Protein 8AVH (pdb70)

InterPro domains:
  IPR007138 Antibiotic biosynthesis monooxygenase domain [PF03992] (1-76)
  IPR007138 Antibiotic biosynthesis monooxygenase domain [PS51725] (2-94)
  IPR011008 Dimeric alpha-beta barrel [SSF54909] (1-97)
  IPR023953 Heme oxygenase IsdG [MF_01272] (1-102)
  IPR050404 Heme-degrading monooxygenase [PTHR34474] (1-96)

Sequence (212 aa):
MIIVTTNTAKITKGNGHKLIERFNKVGKVETMPGFLGLEVLLTQNTVDYDEVTISTRWNNAKEDFQGWTKSAAFKDAHSHQGGMPEYILDNKIAYYDVKVVRMPMAAAMIIVTTNTAKITKGNGHKLIERFNKVGKVETMPGFLGLEVLLTQNTVDYDEVTISSTRWNNAKEDFQGWTKSAAFKDAHSHQGGMPEYILDNKIAYYDVKVVRMPMAAA

Foldseek 3Di:
DKKKKKKFKFQPPCPVVVVVLVPDDACLCVFPFWDDWDWDWDPDDDGTTMIMIMTGGPDVVSVVCCCPDPRVCVSPDPPVPDDPGTPDIDMDMGDDDDDDDDPVVD/DKKKKKKWWFAAPCQVVVVVVVPDDACLVVFPQWDDWDWDWDPPDDGTIMIMIMTDGNDPVSVVCVCPDPRVCVVPVDPPDDDPGGDDMDMDMGDDDDDDDDDDPD

Solvent-accessible surface area: 12261 Å² total; per-residue (Å²): 97,9,12,9,15,49,30,0,87,0,58,108,48,30,2,91,85,13,22,109,87,54,98,125,104,21,124,8,4,27,40,108,20,9,54,12,8,25,0,12,47,16,40,126,16,131,109,56,17,38,0,10,14,9,9,51,0,82,41,68,132,34,21,86,36,31,38,162,22,80,15,41,108,96,53,110,62,180,66,76,55,133,29,179,27,31,102,81,67,134,94,12,54,38,41,24,100,10,77,23,114,14,120,103,89,121,96,8,11,6,10,47,13,5,70,0,57,103,49,41,0,108,92,18,20,123,143,61,97,122,129,18,117,9,10,41,27,111,27,6,52,11,7,23,0,13,41,15,34,124,19,128,123,67,18,27,0,10,19,12,10,51,0,88,36,61,120,38,24,73,32,39,48,163,25,80,18,47,145,106,72,91,77,120,178,81,53,133,40,172,32,32,110,84,78,104,94,13,54,31,44,25,106,12,79,28,115,65,86,80,86,136

Radius of gyration: 18.21 Å; Cα contacts (8 Å, |Δi|>4): 439; chains: 2; bounding box: 43×51×36 Å

Nearest PDB structures (foldseek):
  8avi-assembly1_B  TM=9.487E-01  e=5.640E-20  Bacillus cereus ATCC 14579
  1xbw-assembly2_D  TM=9.202E-01  e=5.003E-11  Staphylococcus aureus subsp. aureus MW2
  2zdo-assembly2_C  TM=8.691E-01  e=4.376E-11  Staphylococcus aureus
  4fni-assembly1_B  TM=8.871E-01  e=9.135E-11  Staphylococcus aureus subsp. aureus N315
  1tz0-assembly1_A  TM=8.800E-01  e=7.064E-09  Bacillus cereus ATCC 14579

Secondary structure (DSSP, 8-state):
-EEEEEEEEEETT-HHHHHHHHSS--SGGGSTTEEEEEEEEES--SSEEEEEEEEEESSHHHHHHHHTSHHHHHHTSSS-SS-TTEEEEEEEEEEEEEEE--TTT-/-EEEEEEEEEETT-HHHHHHHHSS--SGGGSTTEEEEEEEEESS-SSEEEEEEEEEESSHHHHHHHHHSHHHHHTT---S---TTEEEEEEEEEEEEEEE------

B-factor: mean 46.47, std 18.54, range [21.56, 127.8]

Organism: Bacillus cereus (strain ATCC 14579 / DSM 31 / CCUG 7414 / JCM 2152 / NBRC 15305 / NCIMB 9373 / NCTC 2599 / NRRL B-3711) (NCBI:txid226900)

Structure (mmCIF, N/CA/C/O backbone):
data_8AVH
#
_entry.id   8AVH
#
_cell.length_a   46.407
_cell.length_b   48.859
_cell.length_c   101.704
_cell.angle_alpha   90.000
_cell.angle_beta   90.000
_cell.angle_gamma   90.000
#
_symmetry.space_group_name_H-M   'P 21 21 21'
#
loop_
_entity.id
_entity.type
_entity.pdbx_description
1 polymer 'Heme-degrading monooxygenase'
2 non-polymer 1,3-PROPANDIOL
3 water water
#
loop_
_atom_site.group_PDB
_atom_site.id
_atom_site.type_symbol
_atom_site.label_atom_id
_atom_site.label_alt_id
_atom_site.label_comp_id
_atom_site.label_asym_id
_atom_site.label_entity_id
_atom_site.label_seq_id
_atom_site.pdbx_PDB_ins_code
_atom_site.Cartn_x
_atom_site.Cartn_y
_atom_site.Cartn_z
_atom_site.occupancy
_atom_site.B_iso_or_equiv
_atom_site.auth_seq_id
_atom_site.auth_comp_id
_atom_site.auth_asym_id
_atom_site.auth_atom_id
_atom_site.pdbx_PDB_model_num
ATOM 1 N N . MET A 1 1 ? 22.92231 -6.57877 -3.18925 1.000 31.76448 1 MET A N 1
ATOM 2 C CA . MET A 1 1 ? 22.75765 -5.61016 -4.25345 1.000 32.30064 1 MET A CA 1
ATOM 3 C C . MET A 1 1 ? 21.32607 -5.06027 -4.23700 1.000 30.43183 1 MET A C 1
ATOM 4 O O . MET A 1 1 ? 20.38102 -5.83123 -4.08644 1.000 30.86155 1 MET A O 1
ATOM 9 N N . ILE A 1 2 ? 21.15899 -3.74228 -4.39163 1.000 27.23100 2 ILE A N 1
ATOM 10 C CA . ILE A 1 2 ? 19.83194 -3.13915 -4.39759 1.000 29.66955 2 ILE A CA 1
ATOM 11 C C . ILE A 1 2 ? 19.68899 -2.20492 -5.59658 1.000 30.85323 2 ILE A C 1
ATOM 12 O O . ILE A 1 2 ? 20.66827 -1.74334 -6.18355 1.000 31.45549 2 ILE A O 1
ATOM 17 N N . ILE A 1 3 ? 18.43975 -1.95307 -5.96435 1.000 26.45589 3 ILE A N 1
ATOM 18 C CA . ILE A 1 3 ? 18.08830 -0.94899 -6.95521 1.000 25.07579 3 ILE A CA 1
ATOM 19 C C . ILE A 1 3 ? 17.14151 0.04022 -6.30500 1.000 29.71071 3 ILE A C 1
ATOM 20 O O . ILE A 1 3 ? 16.20449 -0.35374 -5.60495 1.000 30.07324 3 ILE A O 1
ATOM 25 N N . VAL A 1 4 ? 17.37461 1.32157 -6.53902 1.000 26.65793 4 VAL A N 1
ATOM 26 C CA . VAL A 1 4 ? 16.47180 2.36861 -6.08770 1.000 26.91330 4 VAL A CA 1
ATOM 27 C C . VAL A 1 4 ? 15.90566 3.02944 -7.32496 1.000 31.14814 4 VAL A C 1
ATOM 28 O O . VAL A 1 4 ? 16.66574 3.42979 -8.20824 1.000 29.76612 4 VAL A O 1
ATOM 32 N N . THR A 1 5 ? 14.58337 3.13573 -7.40197 1.000 27.45209 5 THR A N 1
ATOM 33 C CA A THR A 1 5 ? 13.92294 3.70597 -8.56095 0.296 30.85674 5 THR A CA 1
ATOM 34 C CA B THR A 1 5 ? 13.93145 3.72013 -8.56588 0.704 30.70493 5 THR A CA 1
ATOM 35 C C . THR A 1 5 ? 13.12003 4.93900 -8.15697 1.000 31.38613 5 THR A C 1
ATOM 36 O O . THR A 1 5 ? 12.49006 4.95891 -7.09341 1.000 39.21285 5 THR A O 1
ATOM 43 N N . ASN A 1 6 ? 13.14850 5.94942 -9.01250 1.000 28.99889 6 ASN A N 1
ATOM 44 C CA . ASN A 1 6 ? 12.32820 7.14810 -8.90895 1.000 30.56189 6 ASN A CA 1
ATOM 45 C C . ASN A 1 6 ? 11.52149 7.20128 -10.19699 1.000 35.97807 6 ASN A C 1
ATOM 46 O O . ASN A 1 6 ? 12.09397 7.37400 -11.27972 1.000 36.09259 6 ASN A O 1
ATOM 51 N N . THR A 1 7 ? 10.21148 6.99961 -10.09105 1.000 31.63035 7 THR A N 1
ATOM 52 C CA . THR A 1 7 ? 9.32918 6.88808 -11.24754 1.000 33.11983 7 THR A CA 1
ATOM 53 C C . THR A 1 7 ? 8.40160 8.09473 -11.28356 1.000 42.68057 7 THR A C 1
ATOM 54 O O . THR A 1 7 ? 7.62379 8.31166 -10.34790 1.000 38.80399 7 THR A O 1
ATOM 58 N N . ALA A 1 8 ? 8.48640 8.86607 -12.36284 1.000 38.99956 8 ALA A N 1
ATOM 59 C CA . ALA A 1 8 ? 7.77987 10.13017 -12.50286 1.000 43.97416 8 ALA A CA 1
ATOM 60 C C . ALA A 1 8 ? 6.72937 9.99664 -13.59443 1.000 39.34922 8 ALA A C 1
ATOM 61 O O . ALA A 1 8 ? 7.05937 9.67298 -14.74256 1.000 40.27760 8 ALA A O 1
ATOM 63 N N . LYS A 1 9 ? 5.47208 10.22031 -13.22150 1.000 36.32642 9 LYS A N 1
ATOM 64 C CA . LYS A 1 9 ? 4.38691 10.38765 -14.17706 1.000 36.61140 9 LYS A CA 1
ATOM 65 C C . LYS A 1 9 ? 4.36961 11.83863 -14.63808 1.000 41.10017 9 LYS A C 1
ATOM 66 O O . LYS A 1 9 ? 4.34186 12.75429 -13.81157 1.000 45.41736 9 LYS A O 1
ATOM 72 N N . ILE A 1 10 ? 4.39573 12.05332 -15.94972 1.000 38.95248 10 ILE A N 1
ATOM 73 C CA . ILE A 1 10 ? 4.69361 13.35834 -16.52066 1.000 43.35734 10 ILE A CA 1
ATOM 74 C C . ILE A 1 10 ? 3.63431 13.70307 -17.55626 1.000 48.52078 10 ILE A C 1
ATOM 75 O O . ILE A 1 10 ? 3.17192 12.83563 -18.30493 1.000 41.96689 10 ILE A O 1
ATOM 80 N N . THR A 1 11 ? 3.23769 14.97101 -17.57988 1.000 51.03334 11 THR A N 1
ATOM 81 C CA . THR A 1 11 ? 2.36261 15.48820 -18.61928 1.000 51.23239 11 THR A CA 1
ATOM 82 C C . THR A 1 11 ? 2.82301 15.02973 -19.99762 1.000 38.45192 11 THR A C 1
ATOM 83 O O . THR A 1 11 ? 3.99207 15.18491 -20.35564 1.000 49.38289 11 THR A O 1
ATOM 87 N N . LYS A 1 12 ? 1.88525 14.46603 -20.76597 1.000 43.00255 12 LYS A N 1
ATOM 88 C CA . LYS A 1 12 ? 2.19528 13.83985 -22.04619 1.000 44.45933 12 LYS A CA 1
ATOM 89 C C . LYS A 1 12 ? 3.01915 14.76424 -22.93055 1.000 49.16597 12 LYS A C 1
ATOM 90 O O . LYS A 1 12 ? 2.72012 15.95374 -23.06380 1.000 54.03368 12 LYS A O 1
ATOM 96 N N . GLY A 1 13 ? 4.07264 14.20636 -23.52770 1.000 53.52719 13 GLY A N 1
ATOM 97 C CA . GLY A 1 13 ? 4.98031 14.96393 -24.36581 1.000 52.49443 13 GLY A CA 1
ATOM 98 C C . GLY A 1 13 ? 6.09142 15.70336 -23.64584 1.000 56.75370 13 GLY A C 1
ATOM 99 O O . GLY A 1 13 ? 6.95344 16.28743 -24.31729 1.000 53.42968 13 GLY A O 1
ATOM 100 N N . ASN A 1 14 ? 6.11328 15.70309 -22.31219 1.000 50.66643 14 ASN A N 1
ATOM 101 C CA . ASN A 1 14 ? 7.15282 16.40540 -21.56584 1.000 51.57854 14 ASN A CA 1
ATOM 102 C C . ASN A 1 14 ? 8.22704 15.48777 -20.98379 1.000 47.24460 14 ASN A C 1
ATOM 103 O O . ASN A 1 14 ? 9.12436 15.97969 -20.29752 1.000 44.88390 14 ASN A O 1
ATOM 108 N N . GLY A 1 15 ? 8.16374 14.17934 -21.23362 1.000 42.87197 15 GLY A N 1
ATOM 109 C CA . GLY A 1 15 ? 9.14501 13.28273 -20.63854 1.000 44.35801 15 GLY A CA 1
ATOM 110 C C . GLY A 1 15 ? 10.56891 13.65633 -20.99705 1.000 41.65015 15 GLY A C 1
ATOM 111 O O . GLY A 1 15 ? 11.47227 13.57307 -20.16067 1.000 44.37304 15 GLY A O 1
ATOM 112 N N . HIS A 1 16 ? 10.77682 14.11908 -22.23325 1.000 38.85894 16 HIS A N 1
ATOM 113 C CA . HIS A 1 16 ? 12.11215 14.47536 -22.70403 1.000 39.96904 16 HIS A CA 1
ATOM 114 C C . HIS A 1 16 ? 12.76903 15.51451 -21.81014 1.000 37.04246 16 HIS A C 1
ATOM 115 O O . HIS A 1 16 ? 13.99901 15.56132 -21.71216 1.000 43.01041 16 HIS A O 1
ATOM 122 N N . LYS A 1 17 ? 11.96823 16.36556 -21.16785 1.000 41.41204 17 LYS A N 1
ATOM 123 C CA . LYS A 1 17 ? 12.51511 17.39682 -20.29780 1.000 44.46929 17 LYS A CA 1
ATOM 124 C C . LYS A 1 17 ? 13.23781 16.78601 -19.10882 1.000 47.19078 17 LYS A C 1
ATOM 125 O O . LYS A 1 17 ? 14.31998 17.24444 -18.72248 1.000 41.98721 17 LYS A O 1
ATOM 131 N N . LEU A 1 18 ? 12.64185 15.76925 -18.48975 1.000 38.77222 18 LEU A N 1
ATOM 132 C CA . LEU A 1 18 ? 13.30674 15.17180 -17.34062 1.000 41.52170 18 LEU A CA 1
ATOM 133 C C . LEU A 1 18 ? 14.50151 14.33591 -17.78323 1.000 37.88759 18 LEU A C 1
ATOM 134 O O . LEU A 1 18 ? 15.54756 14.34662 -17.12414 1.000 35.80132 18 LEU A O 1
ATOM 139 N N . ILE A 1 19 ? 14.38945 13.65572 -18.92644 1.000 36.51257 19 ILE A N 1
ATOM 140 C CA . ILE A 1 19 ? 15.52031 12.88370 -19.44154 1.000 36.34368 19 ILE A CA 1
ATOM 141 C C . ILE A 1 19 ? 16.73099 13.78434 -19.66911 1.000 39.97348 19 ILE A C 1
ATOM 142 O O . ILE A 1 19 ? 17.86262 13.43869 -19.29889 1.000 37.38458 19 ILE A O 1
ATOM 147 N N . GLU A 1 20 ? 16.50962 14.96846 -20.24985 1.000 37.80436 20 GLU A N 1
ATOM 148 C CA . GLU A 1 20 ? 17.60513 15.89943 -20.51505 1.000 37.72064 20 GLU A CA 1
ATOM 149 C C . GLU A 1 20 ? 18.39037 16.23550 -19.25442 1.000 33.95974 20 GLU A C 1
ATOM 150 O O . GLU A 1 20 ? 19.61568 16.37949 -19.30280 1.000 37.49417 20 GLU A O 1
ATOM 156 N N . ARG A 1 21 ? 17.70354 16.39142 -18.12136 1.000 34.23189 21 ARG A N 1
ATOM 157 C CA . ARG A 1 21 ? 18.38240 16.79034 -16.89116 1.000 37.46789 21 ARG A CA 1
ATOM 158 C C . ARG A 1 21 ? 19.31183 15.71065 -16.35222 1.000 40.45756 21 ARG A C 1
ATOM 159 O O . ARG A 1 21 ? 20.25416 16.02389 -15.61761 1.000 36.66673 21 ARG A O 1
ATOM 167 N N . PHE A 1 22 ? 19.07954 14.44857 -16.70365 1.000 35.45098 22 PHE A N 1
ATOM 168 C CA . PHE A 1 22 ? 19.95810 13.37308 -16.27253 1.000 37.65095 22 PHE A CA 1
ATOM 169 C C . PHE A 1 22 ? 20.96720 12.95358 -17.33017 1.000 34.10779 22 PHE A C 1
ATOM 170 O O . PHE A 1 22 ? 21.84248 12.13820 -17.03567 1.000 29.87636 22 PHE A O 1
ATOM 178 N N . ASN A 1 23 ? 20.89589 13.52442 -18.53069 1.000 33.41157 23 ASN A N 1
ATOM 179 C CA . ASN A 1 23 ? 21.73092 13.10623 -19.65658 1.000 33.40784 23 ASN A CA 1
ATOM 180 C C 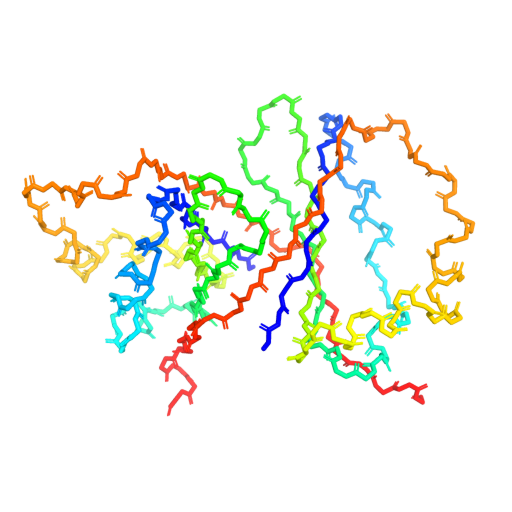. ASN A 1 23 ? 23.03660 13.90624 -19.65503 1.000 36.04353 23 ASN A C 1
ATOM 181 O O . ASN A 1 23 ? 23.34510 14.69460 -20.55511 1.000 35.82431 23 ASN A O 1
ATOM 186 N N . LYS A 1 24 ? 23.81953 13.67814 -18.60531 1.000 29.28320 24 LYS A N 1
ATOM 187 C CA . LYS A 1 24 ? 25.11776 14.31294 -18.44130 1.000 33.31538 24 LYS A CA 1
ATOM 188 C C . LYS A 1 24 ? 25.86849 13.53605 -17.37679 1.000 36.47063 24 LYS A C 1
ATOM 189 O O . LYS A 1 24 ? 25.27087 12.78123 -16.60724 1.000 34.44467 24 LYS A O 1
ATOM 195 N N . VAL A 1 25 ? 27.17788 13.71513 -17.34779 1.000 33.73530 25 VAL A N 1
ATOM 196 C CA . VAL A 1 25 ? 27.99758 13.08844 -16.31410 1.000 36.06721 25 VAL A CA 1
ATOM 197 C C . VAL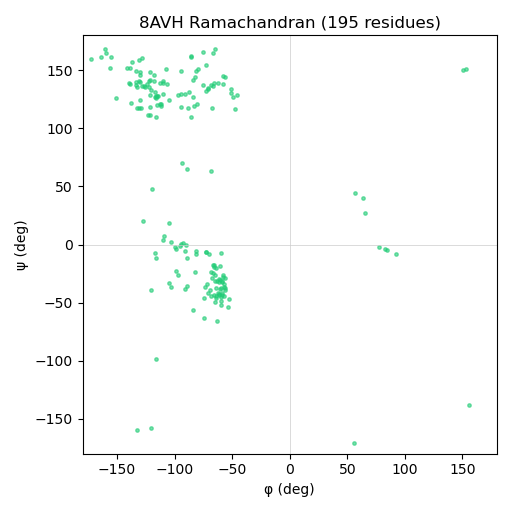 A 1 25 ? 27.80649 13.85635 -15.01219 1.000 39.08834 25 VAL A C 1
ATOM 198 O O . VAL A 1 25 ? 27.76605 15.08492 -15.01165 1.000 36.03555 25 VAL A O 1
ATOM 202 N N . GLY A 1 26 ? 27.66423 13.13581 -13.89595 1.000 36.07034 26 GLY A N 1
ATOM 203 C CA . GLY A 1 26 ? 27.39765 13.78451 -12.62896 1.000 33.74853 26 GLY A CA 1
ATOM 204 C C . GLY A 1 26 ? 28.28946 13.27998 -11.51496 1.000 30.78122 26 GLY A C 1
ATOM 205 O O . GLY A 1 26 ? 29.35512 12.70936 -11.75993 1.000 41.04150 26 GLY A O 1
ATOM 206 N N . LYS A 1 27 ? 27.85804 13.47911 -10.28001 1.000 30.30847 27 LYS A N 1
ATOM 207 C CA . LYS A 1 27 ? 28.65706 13.08184 -9.13124 1.000 37.27259 27 LYS A CA 1
ATOM 208 C C . LYS A 1 27 ? 28.26637 11.72944 -8.54978 1.000 37.38441 27 LYS A C 1
ATOM 209 O O . LYS A 1 27 ? 29.11428 11.07383 -7.93033 1.000 34.88160 27 LYS A O 1
ATOM 215 N N . VAL A 1 28 ? 27.01481 11.29711 -8.72957 1.000 33.13771 28 VAL A N 1
ATOM 216 C CA . VAL A 1 28 ? 26.57201 10.06930 -8.07932 1.000 30.51018 28 VAL A CA 1
ATOM 217 C C . VAL A 1 28 ? 27.40176 8.88666 -8.56019 1.000 35.21777 28 VAL A C 1
ATOM 218 O O . VAL A 1 28 ? 27.65395 7.95162 -7.79240 1.000 35.15727 28 VAL A O 1
ATOM 222 N N . GLU A 1 29 ? 27.89808 8.93162 -9.80627 1.000 30.56964 29 GLU A N 1
ATOM 223 C CA . GLU A 1 29 ? 28.68773 7.81962 -10.31175 1.000 30.09696 29 GLU A CA 1
ATOM 224 C C . GLU A 1 29 ? 30.08554 7.74464 -9.70069 1.000 31.95898 29 GLU A C 1
ATOM 225 O O . GLU A 1 29 ? 30.79310 6.76272 -9.95950 1.000 32.07909 29 GLU A O 1
ATOM 231 N N . THR A 1 30 ? 30.49824 8.73221 -8.90212 1.000 35.08741 30 THR A N 1
ATOM 232 C CA . THR A 1 30 ? 31.76064 8.66544 -8.17048 1.000 41.36083 30 THR A CA 1
ATOM 233 C C . THR A 1 30 ? 31.60359 8.09580 -6.76028 1.000 38.73183 30 THR A C 1
ATOM 234 O O . THR A 1 30 ? 32.59075 8.03539 -6.02264 1.000 39.28470 30 THR A O 1
ATOM 238 N N . MET A 1 31 ? 30.39995 7.70068 -6.36072 1.000 41.02281 31 MET A N 1
ATOM 239 C CA . MET A 1 31 ? 30.15332 7.30159 -4.98258 1.000 37.94715 31 MET A CA 1
ATOM 240 C C . MET A 1 31 ? 30.56771 5.85032 -4.73993 1.000 37.45863 31 MET A C 1
ATOM 241 O O . MET A 1 31 ? 30.42941 5.00015 -5.61919 1.000 34.90770 31 MET A O 1
ATOM 246 N N . PRO A 1 32 ? 31.08554 5.54945 -3.55227 1.000 33.53089 32 PRO A N 1
ATOM 247 C CA . PRO A 1 32 ? 31.41314 4.15404 -3.21328 1.000 40.35112 32 PRO A CA 1
ATOM 248 C C . PRO A 1 32 ? 30.18848 3.25692 -3.30902 1.000 32.97545 32 PRO A C 1
ATOM 249 O O . PRO A 1 32 ? 29.09714 3.62437 -2.87521 1.000 41.20027 32 PRO A O 1
ATOM 253 N N . GLY A 1 33 ? 30.38057 2.06532 -3.87748 1.000 31.38039 33 GLY A N 1
ATOM 254 C CA . GLY A 1 33 ? 29.29304 1.10384 -4.00265 1.000 32.21937 33 GLY A CA 1
ATOM 255 C C . GLY A 1 33 ? 28.30040 1.38506 -5.11659 1.000 36.56077 33 GLY A C 1
ATOM 256 O O . GLY A 1 33 ? 27.37645 0.58686 -5.31608 1.000 32.17736 33 GLY A O 1
ATOM 257 N N . PHE A 1 34 ? 28.46275 2.48172 -5.85603 1.000 29.15317 34 PHE A N 1
ATOM 258 C CA . PHE A 1 34 ? 27.59446 2.75559 -7.00057 1.000 26.56689 34 PHE A CA 1
ATOM 259 C C . PHE A 1 34 ? 27.89868 1.78675 -8.12455 1.000 27.69861 34 PHE A C 1
ATOM 260 O O . PHE A 1 34 ? 29.06369 1.53736 -8.45396 1.000 30.01848 34 PHE A O 1
ATOM 268 N N . LEU A 1 35 ? 26.85109 1.23116 -8.72663 1.000 25.90715 35 LEU A N 1
ATOM 269 C CA . LEU A 1 35 ? 27.02631 0.27658 -9.80359 1.000 25.90563 35 LEU A CA 1
ATOM 270 C C . LEU A 1 35 ? 26.46212 0.74381 -11.14944 1.000 25.97970 35 LEU A C 1
ATOM 271 O O . LEU A 1 35 ? 26.76785 0.12538 -12.17473 1.000 34.86851 35 LEU A O 1
ATOM 276 N N . GLY A 1 36 ? 25.68857 1.80614 -11.18723 1.000 29.40536 36 GLY A N 1
ATOM 277 C CA . GLY A 1 36 ? 25.13952 2.27377 -12.44897 1.000 29.80872 36 GLY A CA 1
ATOM 278 C C . GLY A 1 36 ? 23.83374 3.02116 -12.25897 1.000 29.49337 36 GLY A C 1
ATOM 279 O O . GLY A 1 36 ? 23.05908 2.78677 -11.33662 1.000 24.86749 36 GLY A O 1
ATOM 280 N N . LEU A 1 37 ? 23.58006 3.96007 -13.16926 1.000 24.57179 37 LEU A N 1
ATOM 281 C CA . LEU A 1 37 ? 22.33034 4.69530 -13.21819 1.000 25.09338 37 LEU A CA 1
ATOM 282 C C . LEU A 1 37 ? 21.77449 4.57241 -14.63057 1.000 29.39525 37 LEU A C 1
ATOM 283 O O . LEU A 1 37 ? 22.53745 4.66141 -15.59816 1.000 25.80937 37 LEU A O 1
ATOM 288 N N . GLU A 1 38 ? 20.46354 4.33299 -14.75521 1.000 27.76092 38 GLU A N 1
ATOM 289 C CA . GLU A 1 38 ? 19.82379 4.35753 -16.06775 1.000 25.74491 38 GLU A CA 1
ATOM 290 C C . GLU A 1 38 ? 18.52616 5.16144 -16.00557 1.000 31.34820 38 GLU A C 1
ATOM 291 O O . GLU A 1 38 ? 17.84991 5.23048 -14.97510 1.000 28.77590 38 GLU A O 1
ATOM 297 N N . VAL A 1 39 ? 18.19279 5.78166 -17.13244 1.000 25.06956 39 VAL A N 1
ATOM 298 C CA . VAL A 1 39 ? 16.93809 6.49813 -17.30191 1.000 25.30978 39 VAL A CA 1
ATOM 299 C C . VAL A 1 39 ? 16.11729 5.75959 -18.35644 1.000 28.54119 39 VAL A C 1
ATOM 300 O O . VAL A 1 39 ? 16.60894 5.49236 -19.46438 1.000 30.06731 39 VAL A O 1
ATOM 304 N N . LEU A 1 40 ? 14.87733 5.43943 -18.01426 1.000 25.30517 40 LEU A N 1
ATOM 305 C CA . LEU A 1 40 ? 13.98553 4.66915 -18.86540 1.000 28.25391 40 LEU A CA 1
ATOM 306 C C . LEU A 1 40 ? 12.76525 5.50117 -19.22755 1.000 30.69867 40 LEU A C 1
ATOM 307 O O . LEU A 1 40 ? 12.25143 6.26275 -18.40618 1.000 29.64338 40 LEU A O 1
ATOM 312 N N . LEU A 1 41 ? 12.26765 5.29842 -20.44075 1.000 31.25095 41 LEU A N 1
ATOM 313 C CA . LEU A 1 41 ? 10.99505 5.86353 -20.88278 1.000 31.20843 41 LEU A CA 1
ATOM 314 C C . LEU A 1 41 ? 10.03695 4.71055 -21.13437 1.000 27.15513 41 LEU A C 1
ATOM 315 O O . LEU A 1 41 ? 10.33302 3.83194 -21.94629 1.000 31.19618 41 LEU A O 1
ATOM 320 N N . THR A 1 42 ? 8.92410 4.68374 -20.41251 1.000 27.39604 42 THR A N 1
ATOM 321 C CA . THR A 1 42 ? 7.96627 3.59486 -20.56470 1.000 34.03609 42 THR A CA 1
ATOM 322 C C . THR A 1 42 ? 7.29051 3.64932 -21.93593 1.000 35.10189 42 THR A C 1
ATOM 323 O O . THR A 1 42 ? 6.94054 4.72642 -22.41816 1.000 37.31395 42 THR A O 1
ATOM 327 N N . GLN A 1 43 ? 7.13369 2.48711 -22.58126 1.000 32.86201 43 GLN A N 1
ATOM 328 C CA . GLN A 1 43 ? 6.41752 2.40480 -23.85839 1.000 33.93955 43 GLN A CA 1
ATOM 329 C C . GLN A 1 43 ? 4.90995 2.35345 -23.64006 1.000 37.64233 43 GLN A C 1
ATOM 330 O O . GLN A 1 43 ? 4.42846 1.82817 -22.63701 1.000 36.21725 43 GLN A O 1
ATOM 336 N N . ASN A 1 44 ? 4.16503 2.90576 -24.61078 1.000 49.63787 44 ASN A N 1
ATOM 337 C CA . ASN A 1 44 ? 2.70158 2.75028 -24.71506 1.000 53.06866 44 ASN A CA 1
ATOM 338 C C . ASN A 1 44 ? 1.94981 3.35223 -23.53576 1.000 43.94303 44 ASN A C 1
ATOM 339 O O . ASN A 1 44 ? 0.98667 2.77137 -23.03981 1.000 49.92090 44 ASN A O 1
ATOM 344 N N . THR A 1 45 ? 2.38413 4.50947 -23.07217 1.000 42.90462 45 THR A N 1
ATOM 345 C CA . THR A 1 45 ? 1.62377 5.24140 -22.07327 1.000 44.92320 45 THR A CA 1
ATOM 346 C C . THR A 1 45 ? 0.74552 6.23120 -22.82538 1.000 50.91235 45 THR A C 1
ATOM 347 O O . THR A 1 45 ? 1.25528 7.10192 -23.53717 1.000 49.09410 45 THR A O 1
ATOM 351 N N . VAL A 1 46 ? -0.56897 6.08738 -22.67897 1.000 55.58716 46 VAL A N 1
ATOM 352 C CA . VAL A 1 46 ? -1.49013 6.73946 -23.60637 1.000 61.69858 46 VAL A CA 1
ATOM 353 C C . VAL A 1 46 ? -1.57036 8.23482 -23.32980 1.000 44.69967 46 VAL A C 1
ATOM 354 O O . VAL A 1 46 ? -1.19750 9.05971 -24.17072 1.000 57.77620 46 VAL A O 1
ATOM 358 N N . ASP A 1 47 ? -2.04325 8.60897 -22.14689 1.000 50.25790 47 ASP A N 1
ATOM 359 C CA . ASP A 1 47 ? -2.32369 10.00477 -21.84413 1.000 50.30448 47 ASP A CA 1
ATOM 360 C C . ASP A 1 47 ? -1.27606 10.64610 -20.93944 1.000 56.34454 47 ASP A C 1
ATOM 361 O O . ASP A 1 47 ? -1.54766 11.68931 -20.34225 1.000 57.41588 47 ASP A O 1
ATOM 366 N N . TYR A 1 48 ? -0.08806 10.05933 -20.83284 1.000 52.55659 48 TYR A N 1
ATOM 367 C CA . TYR A 1 48 ? 0.96370 10.61332 -19.98835 1.000 44.53497 48 TYR A CA 1
ATOM 368 C C . TYR A 1 48 ? 2.29362 10.02945 -20.44286 1.000 47.28405 48 TYR A C 1
ATOM 369 O O . TYR A 1 48 ? 2.33848 9.08994 -21.23673 1.000 46.23682 48 TYR A O 1
ATOM 378 N N . ASP A 1 49 ? 3.37905 10.61135 -19.94028 1.000 42.85639 49 ASP A N 1
ATOM 379 C CA . ASP A 1 49 ? 4.71913 10.06892 -20.10168 1.000 40.86113 49 ASP A CA 1
ATOM 380 C C . ASP A 1 49 ? 5.19382 9.49893 -18.77179 1.000 41.51651 49 ASP A C 1
ATOM 381 O O . ASP A 1 49 ? 4.79288 9.96793 -17.70496 1.000 40.94091 49 ASP A O 1
ATOM 386 N N . GLU A 1 50 ? 6.05516 8.48427 -18.83068 1.000 39.08003 50 GLU A N 1
ATOM 387 C CA . GLU A 1 50 ? 6.59569 7.89304 -17.61401 1.000 34.03216 50 GLU A CA 1
ATOM 388 C C . GLU A 1 50 ? 8.10315 7.74353 -17.75511 1.000 34.38765 50 GLU A C 1
ATOM 389 O O . GLU A 1 50 ? 8.57740 7.01016 -18.62680 1.000 33.38223 50 GLU A O 1
ATOM 395 N N . VAL A 1 51 ? 8.84640 8.43609 -16.89589 1.000 33.06109 51 VAL A N 1
ATOM 396 C CA . VAL A 1 51 ? 10.29748 8.37656 -16.88019 1.000 33.93958 51 VAL A CA 1
ATOM 397 C C . VAL A 1 51 ? 10.74185 7.79745 -15.54354 1.000 35.32502 51 VAL A C 1
ATOM 398 O O . VAL A 1 51 ? 10.28903 8.23633 -14.47641 1.000 34.36260 51 VAL A O 1
ATOM 402 N N . THR A 1 52 ? 11.62919 6.81672 -15.60956 1.000 29.10473 52 THR A N 1
ATOM 403 C CA . THR A 1 52 ? 12.16066 6.13723 -14.43831 1.000 29.70840 52 THR A CA 1
ATOM 404 C C . THR A 1 52 ? 13.66223 6.38370 -14.36341 1.000 28.52368 52 THR A C 1
ATOM 405 O O . THR A 1 52 ? 14.38040 6.14389 -15.33880 1.000 29.19392 52 THR A O 1
ATOM 409 N N . ILE A 1 53 ? 14.13018 6.86189 -13.21398 1.000 28.69498 53 ILE A N 1
ATOM 410 C CA . ILE A 1 53 ? 15.55216 6.94152 -12.91333 1.000 29.47702 53 ILE A CA 1
ATOM 411 C C . ILE A 1 53 ? 15.85357 5.82764 -11.92751 1.000 31.73460 53 ILE A C 1
ATOM 412 O O . ILE A 1 53 ? 15.21579 5.73212 -10.87357 1.000 30.18249 53 ILE A O 1
ATOM 417 N N . SER A 1 54 ? 16.79456 4.97291 -12.26781 1.000 27.61270 54 SER A N 1
ATOM 418 C CA . SER A 1 54 ? 17.11941 3.87343 -11.37272 1.000 30.77001 54 SER A CA 1
ATOM 419 C C . SER A 1 54 ? 18.61543 3.85031 -11.12280 1.000 35.42273 54 SER A C 1
ATOM 420 O O . SER A 1 54 ? 19.40859 4.04570 -12.05003 1.000 31.88253 54 SER A O 1
ATOM 423 N N . THR A 1 55 ? 18.99873 3.64965 -9.86179 1.000 30.22770 55 THR A N 1
ATOM 424 C CA . THR A 1 55 ? 20.39863 3.50053 -9.49827 1.000 30.74180 55 THR A CA 1
ATOM 425 C C . THR A 1 55 ? 20.59996 2.16664 -8.79243 1.000 30.87975 55 THR A C 1
ATOM 426 O O . THR A 1 55 ? 19.73854 1.72313 -8.03314 1.000 30.16819 55 THR A O 1
ATOM 430 N N . ARG A 1 56 ? 21.70964 1.51102 -9.10189 1.000 29.08496 56 ARG A N 1
ATOM 431 C CA . ARG A 1 56 ? 22.04470 0.20145 -8.57000 1.000 24.34658 56 ARG A CA 1
ATOM 432 C C . ARG A 1 56 ? 23.22762 0.35374 -7.61275 1.000 29.22683 56 ARG A C 1
ATOM 433 O O . ARG A 1 56 ? 24.16343 1.10178 -7.89427 1.000 27.04818 56 ARG A O 1
ATOM 441 N N . TRP A 1 57 ? 23.18009 -0.35441 -6.47793 1.000 27.07163 57 TRP A N 1
ATOM 442 C CA . TRP A 1 57 ? 24.15864 -0.17829 -5.41101 1.000 27.68855 57 TRP A CA 1
ATOM 443 C C . TRP A 1 57 ? 24.53621 -1.54004 -4.83843 1.000 29.30742 57 TRP A C 1
ATOM 444 O O . TRP A 1 57 ? 23.72060 -2.45952 -4.80172 1.000 27.68270 57 TRP A O 1
ATOM 455 N N A ASN A 1 58 ? 25.79386 -1.66613 -4.40546 0.467 31.25891 58 ASN A N 1
ATOM 456 N N B ASN A 1 58 ? 25.78417 -1.66794 -4.38927 0.533 31.24334 58 ASN A N 1
ATOM 457 C CA A ASN A 1 58 ? 26.20068 -2.89269 -3.72584 0.467 32.52974 58 ASN A CA 1
ATOM 458 C CA B ASN A 1 58 ? 26.16919 -2.92808 -3.76461 0.533 32.46476 58 ASN A CA 1
ATOM 459 C C A ASN A 1 58 ? 25.30907 -3.15937 -2.52209 0.467 32.33468 58 ASN A C 1
ATOM 460 C C B ASN A 1 58 ? 25.35729 -3.17389 -2.49253 0.533 32.34890 58 ASN A C 1
ATOM 461 O O A ASN A 1 58 ? 24.89940 -4.30046 -2.27853 0.467 32.98547 58 ASN A O 1
ATOM 462 O O B ASN A 1 58 ? 25.02668 -4.32587 -2.18706 0.533 33.02197 58 ASN A O 1
ATOM 471 N N . ALA A 1 59 ? 24.97974 -2.11195 -1.77077 1.000 30.57515 59 ALA A N 1
ATOM 472 C CA . ALA A 1 59 ? 24.17300 -2.26138 -0.56444 1.000 34.50031 59 ALA A CA 1
ATOM 473 C C . ALA A 1 59 ? 23.41763 -0.96893 -0.29405 1.000 31.83411 59 ALA A C 1
ATOM 474 O O . ALA A 1 59 ? 23.80054 0.10706 -0.76576 1.000 35.25170 59 ALA A O 1
ATOM 476 N N . LYS A 1 60 ? 22.34952 -1.07940 0.50150 1.000 31.38139 60 LYS A N 1
ATOM 477 C CA . LYS A 1 60 ? 21.56296 0.11003 0.79611 1.000 31.66919 60 LYS A CA 1
ATOM 478 C C . LYS A 1 60 ? 22.38098 1.17195 1.52300 1.000 37.69317 60 LYS A C 1
ATOM 479 O O . LYS A 1 60 ? 22.16498 2.36775 1.30855 1.000 41.58693 60 LYS A O 1
ATOM 485 N N . GLU A 1 61 ? 23.34239 0.77882 2.35560 1.000 34.92838 61 GLU A N 1
ATOM 486 C CA . GLU A 1 61 ? 24.08471 1.82270 3.05852 1.000 38.52202 61 GLU A CA 1
ATOM 487 C C . GLU A 1 61 ? 24.92843 2.65414 2.09725 1.000 37.90506 61 GLU A C 1
ATOM 488 O O . GLU A 1 61 ? 25.19780 3.82553 2.37983 1.000 35.41887 61 GLU A O 1
ATOM 494 N N . ASP A 1 62 ? 25.29896 2.09165 0.94512 1.000 34.76318 62 ASP A N 1
ATOM 495 C CA . ASP A 1 62 ? 25.98637 2.88060 -0.07195 1.000 35.21773 62 ASP A CA 1
ATOM 496 C C . ASP A 1 62 ? 25.07836 3.96810 -0.64595 1.000 32.26203 62 ASP A C 1
ATOM 497 O O . ASP A 1 62 ? 25.52093 5.10964 -0.84228 1.000 33.56335 62 ASP A O 1
ATOM 502 N N . PHE A 1 63 ? 23.81940 3.63079 -0.93867 1.000 32.58409 63 PHE A N 1
ATOM 503 C CA . PHE A 1 63 ? 22.86020 4.64164 -1.37167 1.000 36.52052 63 PHE A CA 1
ATOM 504 C C . PHE A 1 63 ? 22.65237 5.69135 -0.29391 1.000 37.24135 63 PHE A C 1
ATOM 505 O O . PHE A 1 63 ? 22.57367 6.89411 -0.57555 1.000 32.78797 63 PHE A O 1
ATOM 513 N N . GLN A 1 64 ? 22.54370 5.24646 0.94950 1.000 35.06640 64 GLN A N 1
ATOM 514 C CA . GLN A 1 64 ? 22.28995 6.17787 2.03755 1.000 37.31089 64 GLN A CA 1
ATOM 515 C C . GLN A 1 64 ? 23.44936 7.14304 2.19445 1.000 39.62867 64 GLN A C 1
ATOM 516 O O . GLN A 1 64 ? 23.24208 8.33116 2.45572 1.000 41.86554 64 GLN A O 1
ATOM 522 N N . GLY A 1 65 ? 24.67646 6.65429 2.00094 1.000 35.80515 65 GLY A N 1
ATOM 523 C CA . GLY A 1 65 ? 25.82290 7.54355 2.03215 1.000 38.21579 65 GLY A CA 1
ATOM 524 C C . GLY A 1 65 ? 25.71767 8.64799 0.99795 1.000 43.31772 65 GLY A C 1
ATOM 525 O O . GLY A 1 65 ? 26.03295 9.80695 1.27618 1.000 39.99917 65 GLY A O 1
ATOM 526 N N . TRP A 1 66 ? 25.26714 8.31045 -0.21030 1.000 38.87571 66 TRP A N 1
ATOM 527 C CA . TRP A 1 66 ? 25.13412 9.34797 -1.22762 1.000 35.69862 66 TRP A CA 1
ATOM 528 C C . TRP A 1 66 ? 24.08987 10.37811 -0.81922 1.000 41.85570 66 TRP A C 1
ATOM 529 O O . TRP A 1 66 ? 24.32954 11.58170 -0.93085 1.000 44.89806 66 TRP A O 1
ATOM 540 N N . THR A 1 67 ? 22.92492 9.93497 -0.33485 1.000 39.32862 67 THR A N 1
ATOM 541 C CA . THR A 1 67 ? 21.85672 10.89128 -0.04637 1.000 39.23673 67 THR A CA 1
ATOM 542 C C . THR A 1 67 ? 22.21511 11.83664 1.08829 1.000 50.73214 67 THR A C 1
ATOM 543 O O . THR A 1 67 ? 21.57663 12.88601 1.22327 1.000 47.75707 67 THR A O 1
ATOM 547 N N . LYS A 1 68 ? 23.19207 11.47160 1.91610 1.000 44.53852 68 LYS A N 1
ATOM 548 C CA . LYS A 1 68 ? 23.71722 12.35661 2.94625 1.000 51.79713 68 LYS A CA 1
ATOM 549 C C . LYS A 1 68 ? 24.90065 13.18835 2.46741 1.000 57.05016 68 LYS A C 1
ATOM 550 O O . LYS A 1 68 ? 25.37552 14.05234 3.21333 1.000 60.16508 68 LYS A O 1
ATOM 556 N N . SER A 1 69 ? 25.38273 12.95622 1.25097 1.000 45.56213 69 SER A N 1
ATOM 557 C CA . SER A 1 69 ? 26.64740 13.51693 0.80058 1.000 49.10938 69 SER A CA 1
ATOM 558 C C . SER A 1 69 ? 26.53081 15.00304 0.47063 1.000 54.81460 69 SER A C 1
ATOM 559 O O . SER A 1 69 ? 25.44215 15.55904 0.28629 1.000 51.67732 69 SER A O 1
ATOM 562 N N . ALA A 1 70 ? 27.69893 15.63330 0.35060 1.000 60.08589 70 ALA A N 1
ATOM 563 C CA . ALA A 1 70 ? 27.75604 17.01229 -0.11888 1.000 61.56748 70 ALA A CA 1
ATOM 564 C C . ALA A 1 70 ? 27.28262 17.11230 -1.56170 1.000 65.02642 70 ALA A C 1
ATOM 565 O O . ALA A 1 70 ? 26.42814 17.94395 -1.89004 1.000 65.55120 70 ALA A O 1
ATOM 567 N N . ALA A 1 71 ? 27.81927 16.25404 -2.43573 1.000 65.41114 71 ALA A N 1
ATOM 568 C CA . ALA A 1 71 ? 27.45838 16.31065 -3.84880 1.000 65.34600 71 ALA A CA 1
ATOM 569 C C . ALA A 1 71 ? 25.96177 16.12097 -4.06056 1.000 65.49710 71 ALA A C 1
ATOM 570 O O . ALA A 1 71 ? 25.39251 16.69463 -4.99614 1.000 72.02233 71 ALA A O 1
ATOM 572 N N . PHE A 1 72 ? 25.30601 15.32462 -3.20964 1.000 58.33108 72 PHE A N 1
ATOM 573 C CA . PHE A 1 72 ? 23.85693 15.18984 -3.30746 1.000 57.88667 72 PHE A CA 1
ATOM 574 C C . PHE A 1 72 ? 23.15344 16.51186 -3.03176 1.000 68.00826 72 PHE A C 1
ATOM 575 O O . PHE A 1 72 ? 22.07048 16.76335 -3.57681 1.000 64.31761 72 PHE A O 1
ATOM 583 N N . LYS A 1 73 ? 23.73841 17.35694 -2.17771 1.000 66.06227 73 LYS A N 1
ATOM 584 C CA . LYS A 1 73 ? 23.13312 18.65468 -1.89012 1.000 76.99853 73 LYS A CA 1
ATOM 585 C C . LYS A 1 73 ? 23.25652 19.60325 -3.07547 1.000 81.47146 73 LYS A C 1
ATOM 586 O O . LYS A 1 73 ? 22.35668 20.41706 -3.31391 1.000 85.97553 73 LYS A O 1
ATOM 592 N N . ASP A 1 74 ? 24.35821 19.51022 -3.82466 1.000 79.49705 74 ASP A N 1
ATOM 593 C CA . ASP A 1 74 ? 24.54186 20.35242 -5.00267 1.000 87.15887 74 ASP A CA 1
ATOM 594 C C . ASP A 1 74 ? 23.66941 19.87931 -6.16000 1.000 86.84124 74 ASP A C 1
ATOM 595 O O . ASP A 1 74 ? 23.01059 20.68754 -6.82548 1.000 91.71775 74 ASP A O 1
ATOM 600 N N . ALA A 1 75 ? 23.65633 18.56752 -6.41748 1.000 81.17563 75 ALA A N 1
ATOM 601 C CA . ALA A 1 75 ? 22.84772 18.01986 -7.50094 1.000 85.64314 75 ALA A CA 1
ATOM 602 C C . ALA A 1 75 ? 21.35220 18.18886 -7.25694 1.000 90.76578 75 ALA A C 1
ATOM 603 O O . ALA A 1 75 ? 20.56447 18.06847 -8.20220 1.000 94.00271 75 ALA A O 1
ATOM 605 N N . HIS A 1 76 ? 20.94225 18.45175 -6.01746 1.000 82.91033 76 HIS A N 1
ATOM 606 C CA . HIS A 1 76 ? 19.54351 18.72626 -5.72129 1.000 88.10008 76 HIS A CA 1
ATOM 607 C C . HIS A 1 76 ? 19.42443 20.12392 -5.13160 1.000 90.90213 76 HIS A C 1
ATOM 608 O O . HIS A 1 76 ? 18.77538 20.32572 -4.09904 1.000 93.67875 76 HIS A O 1
ATOM 615 N N . SER A 1 77 ? 20.06737 21.09359 -5.79161 1.000 85.86354 77 SER A N 1
ATOM 616 C CA . SER A 1 77 ? 20.06481 22.47427 -5.34053 1.000 93.84871 77 SER A CA 1
ATOM 617 C C . SER A 1 77 ? 19.35155 23.30283 -6.39795 1.000 89.25314 77 SER A C 1
ATOM 618 O O . SER A 1 77 ? 18.11402 23.33770 -6.42796 1.000 87.83882 77 SER A O 1
ATOM 621 N N . HIS A 1 78 ? 20.08695 23.97443 -7.28648 1.000 86.03632 78 HIS A N 1
ATOM 622 C CA . HIS A 1 78 ? 19.49599 24.83850 -8.30241 1.000 82.72306 78 HIS A CA 1
ATOM 623 C C . HIS A 1 78 ? 18.71975 24.04332 -9.34303 1.000 79.74928 78 HIS A C 1
ATOM 624 O O . HIS A 1 78 ? 19.07336 24.06405 -10.52706 1.000 73.18017 78 HIS A O 1
ATOM 631 N N . GLN A 1 79 ? 17.65246 23.36298 -8.92286 1.000 71.96496 79 GLN A N 1
ATOM 632 C CA . GLN A 1 79 ? 16.89966 22.47784 -9.80133 1.000 78.44887 79 GLN A CA 1
ATOM 633 C C . GLN A 1 79 ? 15.52643 23.02750 -10.16771 1.000 77.41082 79 GLN A C 1
ATOM 634 O O . GLN A 1 79 ? 14.73279 22.31616 -10.79626 1.000 73.93199 79 GLN A O 1
ATOM 640 N N . GLY A 1 80 ? 15.23116 24.27283 -9.80040 1.000 68.20867 80 GLY A N 1
ATOM 641 C CA . GLY A 1 80 ? 13.93905 24.85588 -10.10810 1.000 62.68699 80 GLY A CA 1
ATOM 642 C C . GLY A 1 80 ? 12.78158 24.18548 -9.41020 1.000 63.49988 80 GLY A C 1
ATOM 643 O O . GLY A 1 80 ? 11.65809 24.21318 -9.92625 1.000 61.74775 80 GLY A O 1
ATOM 644 N N . GLY A 1 81 ? 13.02601 23.57258 -8.24901 1.000 66.57636 81 GLY A N 1
ATOM 645 C CA . GLY A 1 81 ? 11.97188 22.84801 -7.56628 1.000 75.99031 81 GLY A CA 1
ATOM 646 C C . GLY A 1 81 ? 11.32923 21.76685 -8.43365 1.000 76.22590 81 GLY A C 1
ATOM 647 O O . GLY A 1 81 ? 11.78635 21.43377 -9.53079 1.000 68.38010 81 GLY A O 1
ATOM 648 N N . MET A 1 82 ? 10.23407 21.22630 -7.90210 1.000 82.61742 82 MET A N 1
ATOM 649 C CA . MET A 1 82 ? 9.45175 20.22746 -8.63011 1.000 86.39456 82 MET A CA 1
ATOM 650 C C . MET A 1 82 ? 8.79671 20.89088 -9.83467 1.000 71.76908 82 MET A C 1
ATOM 651 O O . MET A 1 82 ? 7.99110 21.81601 -9.66434 1.000 77.15445 82 MET A O 1
ATOM 656 N N . PRO A 1 83 ? 9.11617 20.47040 -11.05275 1.000 73.59545 83 PRO A N 1
ATOM 657 C CA . PRO A 1 83 ? 8.61648 21.17138 -12.23895 1.000 66.73097 83 PRO A CA 1
ATOM 658 C C . PRO A 1 83 ? 7.11111 21.03139 -12.37612 1.000 69.45739 83 PRO A C 1
ATOM 659 O O . PRO A 1 83 ? 6.46584 20.18967 -11.74692 1.000 64.39416 83 PRO A O 1
ATOM 663 N N . GLU A 1 84 ? 6.55290 21.88457 -13.23479 1.000 58.18081 84 GLU A N 1
ATOM 664 C CA . GLU A 1 84 ? 5.11209 21.87057 -13.43981 1.000 68.91413 84 GLU A CA 1
ATOM 665 C C . GLU A 1 84 ? 4.64971 20.58823 -14.11866 1.000 64.74405 84 GLU A C 1
ATOM 666 O O . GLU A 1 84 ? 3.51970 20.14414 -13.88834 1.000 59.47247 84 GLU A O 1
ATOM 672 N N . TYR A 1 85 ? 5.50140 19.97208 -14.93774 1.000 53.70022 85 TYR A N 1
ATOM 673 C CA . TYR A 1 85 ? 5.07028 18.84591 -15.75774 1.000 53.28156 85 TYR A CA 1
ATOM 674 C C . TYR A 1 85 ? 5.04155 17.51034 -15.01679 1.000 53.36205 85 TYR A C 1
ATOM 675 O O . TYR A 1 85 ? 4.58828 16.52189 -15.60359 1.000 51.34617 85 TYR A O 1
ATOM 684 N N . ILE A 1 86 ? 5.49542 17.44654 -13.76555 1.000 51.42666 86 ILE A N 1
ATOM 685 C CA . ILE A 1 86 ? 5.47282 16.20460 -12.99498 1.000 51.78687 86 ILE A CA 1
ATOM 686 C C . ILE A 1 86 ? 4.13815 16.08769 -12.26652 1.000 51.01131 86 ILE A C 1
ATOM 687 O O . ILE A 1 86 ? 3.82179 16.90337 -11.39505 1.000 51.13322 86 ILE A O 1
ATOM 692 N N . LEU A 1 87 ? 3.36729 15.05427 -12.60702 1.000 51.39781 87 LEU A N 1
ATOM 693 C CA . LEU A 1 87 ? 2.07105 14.78969 -11.99113 1.000 51.20214 87 LEU A CA 1
ATOM 694 C C . LEU A 1 87 ? 2.16879 13.91630 -10.75165 1.000 52.96951 87 LEU A C 1
ATOM 695 O O . LEU A 1 87 ? 1.38072 14.08920 -9.81674 1.000 60.90694 87 LEU A O 1
ATOM 700 N N . ASP A 1 88 ? 3.09491 12.95639 -10.73815 1.000 53.45351 88 ASP A N 1
ATOM 701 C CA . ASP A 1 88 ? 3.31151 12.10894 -9.57309 1.000 54.76117 88 ASP A CA 1
ATOM 702 C C . ASP A 1 88 ? 4.72985 11.55700 -9.60532 1.000 50.60536 88 ASP A C 1
ATOM 703 O O . ASP A 1 88 ? 5.32062 11.38664 -10.67396 1.000 47.94624 88 ASP A O 1
ATOM 708 N N . ASN A 1 89 ? 5.26924 11.28702 -8.41934 1.000 46.78109 89 ASN A N 1
ATOM 709 C CA . ASN A 1 89 ? 6.62622 10.77910 -8.26861 1.000 47.11797 89 ASN A CA 1
ATOM 710 C C . ASN A 1 89 ? 6.60952 9.68987 -7.20987 1.000 56.07624 89 ASN A C 1
ATOM 711 O O . ASN A 1 89 ? 6.21475 9.94391 -6.06858 1.000 53.85362 89 ASN A O 1
ATOM 716 N N . LYS A 1 90 ? 7.03728 8.48540 -7.58753 1.000 45.42288 90 LYS A N 1
ATOM 717 C CA . LYS A 1 90 ? 7.06789 7.33305 -6.69898 1.000 44.27348 90 LYS A CA 1
ATOM 718 C C . LYS A 1 90 ? 8.50011 6.82172 -6.58036 1.000 43.12865 90 LYS A C 1
ATOM 719 O O . LYS A 1 90 ? 9.18753 6.65526 -7.58832 1.000 39.63726 90 LYS A O 1
ATOM 725 N N . ILE A 1 91 ? 8.94777 6.56599 -5.35961 1.000 37.69549 91 ILE A N 1
ATOM 726 C CA . ILE A 1 91 ? 10.24954 5.95999 -5.10987 1.000 40.57533 91 ILE A CA 1
ATOM 727 C C . ILE A 1 91 ? 10.03399 4.54289 -4.59423 1.000 40.74794 91 ILE A C 1
ATOM 728 O O . ILE A 1 91 ? 9.10040 4.28874 -3.82757 1.000 40.63948 91 ILE A O 1
ATOM 733 N N . ALA A 1 92 ? 10.88007 3.61057 -5.03936 1.000 36.75420 92 ALA A N 1
ATOM 734 C CA . ALA A 1 92 ? 10.79582 2.22973 -4.59456 1.000 32.26151 92 ALA A CA 1
ATOM 735 C C . ALA A 1 92 ? 12.19855 1.66362 -4.42081 1.000 35.33052 92 ALA A C 1
ATOM 736 O O . ALA A 1 92 ? 13.14967 2.11228 -5.06448 1.000 32.94905 92 ALA A O 1
ATOM 738 N N . TYR A 1 93 ? 12.32183 0.69097 -3.52331 1.000 28.41019 93 TYR A N 1
ATOM 739 C CA . TYR A 1 93 ? 13.57087 -0.00945 -3.26755 1.000 29.04169 93 TYR A CA 1
ATOM 740 C C . TYR A 1 93 ? 13.37870 -1.47647 -3.61145 1.000 35.46923 93 TYR A C 1
ATOM 741 O O . TYR A 1 93 ? 12.34104 -2.05594 -3.30092 1.000 32.94793 93 TYR A O 1
ATOM 750 N N . TYR A 1 94 ? 14.38991 -2.08203 -4.21830 1.000 28.21210 94 TYR A N 1
ATOM 751 C CA . TYR A 1 94 ? 14.32102 -3.46873 -4.65317 1.000 27.74571 94 TYR A CA 1
ATOM 752 C C . TYR A 1 94 ? 15.57543 -4.19259 -4.21824 1.000 31.87785 94 TYR A C 1
ATOM 753 O O . TYR A 1 94 ? 16.68588 -3.67588 -4.39249 1.000 31.27750 94 TYR A O 1
ATOM 762 N N . ASP A 1 95 ? 15.39956 -5.39813 -3.68524 1.000 32.53429 95 ASP A N 1
ATOM 763 C CA . ASP A 1 95 ? 16.49771 -6.33290 -3.48463 1.000 27.80340 95 ASP A CA 1
ATOM 764 C C . ASP A 1 95 ? 16.68620 -7.15336 -4.75417 1.000 30.00411 95 ASP A C 1
ATOM 765 O O . ASP A 1 95 ? 15.71287 -7.72121 -5.26483 1.000 32.10628 95 ASP A O 1
ATOM 770 N N . VAL A 1 96 ? 17.92971 -7.25202 -5.23162 1.000 29.36338 96 VAL A N 1
ATOM 771 C CA . VAL A 1 96 ? 18.23684 -8.11921 -6.37045 1.000 29.67310 96 VAL A CA 1
ATOM 772 C C . VAL A 1 96 ? 18.44042 -9.53414 -5.85062 1.000 31.41479 96 VAL A C 1
ATOM 773 O O . VAL A 1 96 ? 19.35331 -9.78843 -5.06392 1.000 37.05475 96 VAL A O 1
ATOM 777 N N . LYS A 1 97 ? 17.60809 -10.45851 -6.31501 1.000 27.99004 97 LYS A N 1
ATOM 778 C CA . LYS A 1 97 ? 17.58812 -11.82852 -5.83121 1.000 31.02137 97 LYS A CA 1
ATOM 779 C C . LYS A 1 97 ? 18.25733 -12.81511 -6.77240 1.000 31.62952 97 LYS A C 1
ATOM 780 O O . LYS A 1 97 ? 18.88911 -13.76365 -6.30643 1.000 34.08543 97 LYS A O 1
ATOM 786 N N . VAL A 1 98 ? 18.12716 -12.63045 -8.08561 1.000 28.63799 98 VAL A N 1
ATOM 787 C CA . VAL A 1 98 ? 18.71552 -13.52011 -9.08324 1.000 30.23499 98 VAL A CA 1
ATOM 788 C C . VAL A 1 98 ? 19.27651 -12.66343 -10.21086 1.000 35.57022 98 VAL A C 1
ATOM 789 O O . VAL A 1 98 ? 18.64303 -11.69181 -10.63031 1.000 35.73494 98 VAL A O 1
ATOM 793 N N . VAL A 1 99 ? 20.46212 -13.01588 -10.70147 1.000 30.01211 99 VAL A N 1
ATOM 794 C CA . VAL A 1 99 ? 21.02517 -12.41454 -11.90782 1.000 32.90267 99 VAL A CA 1
ATOM 795 C C . VAL A 1 99 ? 21.47623 -13.54502 -12.82002 1.000 38.44320 99 VAL A C 1
ATOM 796 O O . VAL A 1 99 ? 22.26950 -14.39652 -12.40421 1.000 37.75556 99 VAL A O 1
ATOM 800 N N . ARG A 1 100 ? 20.97433 -13.55709 -14.05899 1.000 33.67570 100 ARG A N 1
ATOM 801 C CA . ARG A 1 100 ? 21.32943 -14.57385 -15.04044 1.000 29.75246 100 ARG A CA 1
ATOM 802 C C . ARG A 1 100 ? 21.88359 -13.86169 -16.26967 1.000 34.10670 100 ARG A C 1
ATOM 803 O O . ARG A 1 100 ? 21.14812 -13.17230 -16.98190 1.000 30.81234 100 ARG A O 1
ATOM 811 N N . MET A 1 101 ? 23.17714 -14.02610 -16.50988 1.000 38.32408 101 MET A N 1
ATOM 812 C CA . MET A 1 101 ? 23.89760 -13.38588 -17.59613 1.000 39.62686 101 MET A CA 1
ATOM 813 C C . MET A 1 101 ? 23.76974 -14.20070 -18.88221 1.000 41.95194 101 MET A C 1
ATOM 814 O O . MET A 1 101 ? 23.39695 -15.37962 -18.84685 1.000 40.99329 101 MET A O 1
ATOM 819 N N . PRO A 1 102 ? 24.04002 -13.58674 -20.03747 1.000 34.68562 102 PRO A N 1
ATOM 820 C CA . PRO A 1 102 ? 23.96235 -14.31564 -21.31126 1.000 39.03074 102 PRO A CA 1
ATOM 821 C C . PRO A 1 102 ? 25.01116 -15.41606 -21.39013 1.000 51.86665 102 PRO A C 1
ATOM 822 O O . PRO A 1 102 ? 25.93866 -15.49486 -20.57998 1.000 60.36172 102 PRO A O 1
ATOM 826 N N . MET A 1 103 ? 24.84748 -16.28585 -22.39896 1.000 56.29853 103 MET A N 1
ATOM 827 C CA . MET A 1 103 ? 25.89808 -17.24536 -22.74497 1.000 59.31613 103 MET A CA 1
ATOM 828 C C . MET A 1 103 ? 26.97536 -16.62392 -23.62926 1.000 55.11446 103 MET A C 1
ATOM 829 O O . MET A 1 103 ? 28.11398 -17.10133 -23.61822 1.000 57.57850 103 MET A O 1
ATOM 834 N N . ALA A 1 104 ? 26.64944 -15.54955 -24.36295 1.000 48.14348 104 ALA A N 1
ATOM 835 C CA . ALA A 1 104 ? 27.63025 -14.82707 -25.16989 1.000 54.90530 104 ALA A CA 1
ATOM 836 C C . ALA A 1 104 ? 28.78390 -14.26744 -24.35371 1.000 61.20445 104 ALA A C 1
ATOM 837 O O . ALA A 1 104 ? 29.73388 -13.74480 -24.94420 1.000 61.83361 104 ALA A O 1
ATOM 839 N N . ALA A 1 105 ? 28.72367 -14.34221 -23.03013 1.000 70.78549 105 ALA A N 1
ATOM 840 C CA . ALA A 1 105 ? 29.84795 -13.97620 -22.17840 1.000 79.29072 105 ALA A CA 1
ATOM 841 C C . ALA A 1 105 ? 30.32208 -15.11950 -21.29469 1.000 88.00546 105 ALA A C 1
ATOM 842 O O . ALA A 1 105 ? 31.53307 -15.29419 -21.11537 1.000 96.38976 105 ALA A O 1
ATOM 844 N N . ALA A 1 106 ? 29.40120 -15.91098 -20.74815 1.000 83.48095 106 ALA A N 1
ATOM 845 C CA . ALA A 1 106 ? 29.73931 -17.00613 -19.83864 1.000 87.59452 106 ALA A CA 1
ATOM 846 C C . ALA A 1 106 ? 30.62873 -18.05568 -20.50740 1.000 92.55782 106 ALA A C 1
ATOM 847 O O . ALA A 1 106 ? 31.39884 -18.75201 -19.84032 1.000 91.79984 106 ALA A O 1
ATOM 849 N N . MET B 1 1 ? 18.67375 -0.42240 -26.78389 1.000 40.16484 1 MET B N 1
ATOM 850 C CA . MET B 1 1 ? 18.46141 -1.24301 -25.59588 1.000 34.16851 1 MET B CA 1
ATOM 851 C C . MET B 1 1 ? 17.06362 -1.06076 -25.01098 1.000 31.96239 1 MET B C 1
ATOM 852 O O . MET B 1 1 ? 16.60824 0.07261 -24.82677 1.000 30.97964 1 MET B O 1
ATOM 857 N N . ILE B 1 2 ? 16.37716 -2.17863 -24.71970 1.000 29.70383 2 ILE B N 1
ATOM 858 C CA . ILE B 1 2 ? 15.07812 -2.15334 -24.07052 1.000 26.44709 2 ILE B CA 1
ATOM 859 C C . ILE B 1 2 ? 15.10143 -3.07628 -22.86554 1.000 30.84406 2 ILE B C 1
ATOM 860 O O . ILE B 1 2 ? 15.94315 -3.96736 -22.75251 1.000 31.63528 2 ILE B O 1
ATOM 865 N N . ILE B 1 3 ? 14.15510 -2.84834 -21.96356 1.000 26.62350 3 ILE B N 1
ATOM 866 C CA . ILE B 1 3 ? 13.93395 -3.71711 -20.81594 1.000 25.54788 3 ILE B CA 1
ATOM 867 C C . ILE B 1 3 ? 12.47880 -4.13459 -20.83430 1.000 29.41751 3 ILE B C 1
ATOM 868 O O . ILE B 1 3 ? 11.58922 -3.30994 -21.07239 1.000 34.52652 3 ILE B O 1
ATOM 873 N N . VAL B 1 4 ? 12.23420 -5.41479 -20.60091 1.000 25.17482 4 VAL B N 1
ATOM 874 C CA . VAL B 1 4 ? 10.88408 -5.94805 -20.48764 1.000 25.66526 4 VAL B CA 1
ATOM 875 C C . VAL B 1 4 ? 10.73339 -6.48151 -19.07720 1.000 32.00221 4 VAL B C 1
ATOM 876 O O . VAL B 1 4 ? 11.56718 -7.26427 -18.62059 1.000 29.11829 4 VAL B O 1
ATOM 880 N N A THR B 1 5 ? 9.64922 -6.09701 -18.41358 0.162 27.04203 5 THR B N 1
ATOM 881 N N B THR B 1 5 ? 9.71108 -6.00875 -18.36350 0.838 26.66012 5 THR B N 1
ATOM 882 C CA A THR B 1 5 ? 9.44487 -6.42520 -17.01279 0.162 28.77804 5 THR B CA 1
ATOM 883 C CA B THR B 1 5 ? 9.45904 -6.48555 -17.01926 0.838 26.58117 5 THR B CA 1
ATOM 884 C C A THR B 1 5 ? 8.08575 -7.08496 -16.80895 0.162 33.63416 5 THR B C 1
ATOM 885 C C B THR B 1 5 ? 8.11293 -7.19330 -16.93585 0.838 34.28587 5 THR B C 1
ATOM 886 O O A THR B 1 5 ? 7.06988 -6.59799 -17.31727 0.162 32.61710 5 THR B O 1
ATOM 887 O O B THR B 1 5 ? 7.14828 -6.84903 -17.63030 0.838 31.53116 5 THR B O 1
ATOM 894 N N . ASN B 1 6 ? 8.07567 -8.19171 -16.06443 1.000 26.63699 6 ASN B N 1
ATOM 895 C CA . ASN B 1 6 ? 6.86002 -8.86869 -15.63964 1.000 32.34395 6 ASN B CA 1
ATOM 896 C C . ASN B 1 6 ? 6.80115 -8.74060 -14.12759 1.000 30.53429 6 ASN B C 1
ATOM 897 O O . ASN B 1 6 ? 7.68095 -9.25047 -13.42949 1.000 32.14847 6 ASN B O 1
ATOM 902 N N . THR B 1 7 ? 5.80408 -8.03089 -13.62780 1.000 32.54097 7 THR B N 1
ATOM 903 C CA . THR B 1 7 ? 5.68731 -7.76541 -12.20156 1.000 28.06603 7 THR B CA 1
ATOM 904 C C . THR B 1 7 ? 4.48547 -8.52292 -11.66923 1.000 40.59702 7 THR B C 1
ATOM 905 O O . THR B 1 7 ? 3.35876 -8.28639 -12.10546 1.000 36.81602 7 THR B O 1
ATOM 909 N N . ALA B 1 8 ? 4.72547 -9.40467 -10.71255 1.000 37.25858 8 ALA B N 1
ATOM 910 C CA . ALA B 1 8 ? 3.68669 -10.22098 -10.11269 1.000 39.38726 8 ALA B CA 1
ATOM 911 C C . ALA B 1 8 ? 3.45422 -9.77020 -8.68107 1.000 39.95775 8 ALA B C 1
ATOM 912 O O . ALA B 1 8 ? 4.40940 -9.60829 -7.91672 1.000 35.85469 8 ALA B O 1
ATOM 914 N N . LYS B 1 9 ? 2.19355 -9.53347 -8.33225 1.000 42.15937 9 LYS B N 1
ATOM 915 C CA . LYS B 1 9 ? 1.80652 -9.37342 -6.93989 1.000 39.88135 9 LYS B CA 1
ATOM 916 C C . LYS B 1 9 ? 1.42379 -10.75028 -6.42274 1.000 45.13380 9 LYS B C 1
ATOM 917 O O . LYS B 1 9 ? 0.64360 -11.46682 -7.05523 1.000 39.09513 9 LYS B O 1
ATOM 923 N N . ILE B 1 10 ? 1.98952 -11.11462 -5.28587 1.000 36.21421 10 ILE B N 1
ATOM 924 C CA . ILE B 1 10 ? 1.96962 -12.47079 -4.77854 1.000 36.01032 10 ILE B CA 1
ATOM 925 C C . ILE B 1 10 ? 1.51079 -12.40826 -3.33016 1.000 37.18515 10 ILE B C 1
ATOM 926 O O . ILE B 1 10 ? 1.78544 -11.43443 -2.62066 1.000 39.29037 10 ILE B O 1
ATOM 931 N N . THR B 1 11 ? 0.77937 -13.43549 -2.90202 1.000 42.37399 11 THR B N 1
ATOM 932 C CA . THR B 1 11 ? 0.39531 -13.52943 -1.50141 1.000 39.76691 11 THR B CA 1
ATOM 933 C C . THR B 1 11 ? 1.60851 -13.32185 -0.61126 1.000 38.35201 11 THR B C 1
ATOM 934 O O . THR B 1 11 ? 2.63178 -13.99051 -0.77222 1.000 39.57786 11 THR B O 1
ATOM 938 N N . LYS B 1 12 ? 1.48404 -12.38161 0.32706 1.000 37.69677 12 LYS B N 1
ATOM 939 C CA . LYS B 1 12 ? 2.57817 -12.06251 1.23703 1.000 42.50568 12 LYS B CA 1
ATOM 940 C C . LYS B 1 12 ? 3.11073 -13.32805 1.88600 1.000 40.51985 12 LYS B C 1
ATOM 941 O O . LYS B 1 12 ? 2.34574 -14.14010 2.40893 1.000 44.34775 12 LYS B O 1
ATOM 947 N N . GLY B 1 13 ? 4.43185 -13.49593 1.83789 1.000 38.77554 13 GLY B N 1
ATOM 948 C CA . GLY B 1 13 ? 5.07982 -14.69134 2.33315 1.000 38.59110 13 GLY B CA 1
ATOM 949 C C . GLY B 1 13 ? 5.29861 -15.78297 1.30078 1.000 44.83807 13 GLY B C 1
ATOM 950 O O . GLY B 1 13 ? 5.97925 -16.77183 1.60400 1.000 39.99063 13 GLY B O 1
ATOM 951 N N . ASN B 1 14 ? 4.74641 -15.64618 0.09438 1.000 39.82151 14 ASN B N 1
ATOM 952 C CA . ASN B 1 14 ? 4.95725 -16.64416 -0.95100 1.000 32.93176 14 ASN B CA 1
ATOM 953 C C . ASN B 1 14 ? 5.84368 -16.13346 -2.09256 1.000 36.89258 14 ASN B C 1
ATOM 954 O O . ASN B 1 14 ? 6.03241 -16.85398 -3.07560 1.000 38.32484 14 ASN B O 1
ATOM 959 N N . GLY B 1 15 ? 6.37970 -14.91328 -1.99760 1.000 39.87453 15 GLY B N 1
ATOM 960 C CA . GLY B 1 15 ? 7.22435 -14.39641 -3.07145 1.000 36.23799 15 GLY B CA 1
ATOM 961 C C . GLY B 1 15 ? 8.39962 -15.30196 -3.38496 1.000 43.21842 15 GLY B C 1
ATOM 962 O O . GLY B 1 15 ? 8.77511 -15.46918 -4.55068 1.000 36.80412 15 GLY B O 1
ATOM 963 N N . HIS B 1 16 ? 8.98102 -15.91853 -2.34847 1.000 41.00595 16 HIS B N 1
ATOM 964 C CA . HIS B 1 16 ? 10.15033 -16.77622 -2.52819 1.000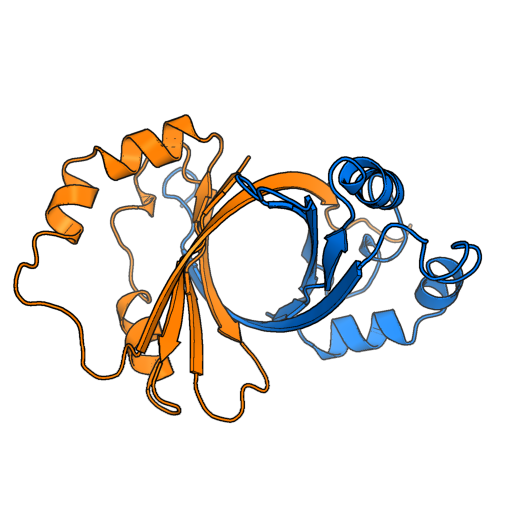 37.99727 16 HIS B CA 1
ATOM 965 C C . HIS B 1 16 ? 9.88393 -17.91792 -3.50111 1.000 38.44712 16 HIS B C 1
ATOM 966 O O . HIS B 1 16 ? 10.82226 -18.44243 -4.11284 1.000 38.20925 16 HIS B O 1
ATOM 973 N N . LYS B 1 17 ? 8.62280 -18.34056 -3.63662 1.000 37.63619 17 LYS B N 1
ATOM 974 C CA . LYS B 1 17 ? 8.31303 -19.45040 -4.52980 1.000 42.35035 17 LYS B CA 1
ATOM 975 C C . LYS B 1 17 ? 8.49253 -19.05346 -5.98886 1.000 38.42517 17 LYS B C 1
ATOM 976 O O . LYS B 1 17 ? 8.98051 -19.84824 -6.79509 1.000 35.29517 17 LYS B O 1
ATOM 982 N N . LEU B 1 18 ? 8.09931 -17.83542 -6.35563 1.000 34.46323 18 LEU B N 1
ATOM 983 C CA . LEU B 1 18 ? 8.34583 -17.42220 -7.73531 1.000 36.14722 18 LEU B CA 1
ATOM 984 C C . LEU B 1 18 ? 9.83208 -17.18735 -7.97270 1.000 36.52534 18 LEU B C 1
ATOM 985 O O . LEU B 1 18 ? 10.37737 -17.59699 -9.00481 1.000 40.76913 18 LEU B O 1
ATOM 990 N N . ILE B 1 19 ? 10.50569 -16.54693 -7.01788 1.000 37.46576 19 ILE B N 1
ATOM 991 C CA . ILE B 1 19 ? 11.94108 -16.31877 -7.14194 1.000 36.03852 19 ILE B CA 1
ATOM 992 C C . ILE B 1 19 ? 12.67717 -17.63231 -7.33098 1.000 32.72721 19 ILE B C 1
ATOM 993 O O . ILE B 1 19 ? 13.56055 -17.74529 -8.18729 1.000 35.34217 19 ILE B O 1
ATOM 998 N N . GLU B 1 20 ? 12.32244 -18.65241 -6.54193 1.000 39.30252 20 GLU B N 1
ATOM 999 C CA . GLU B 1 20 ? 13.00379 -19.94052 -6.6644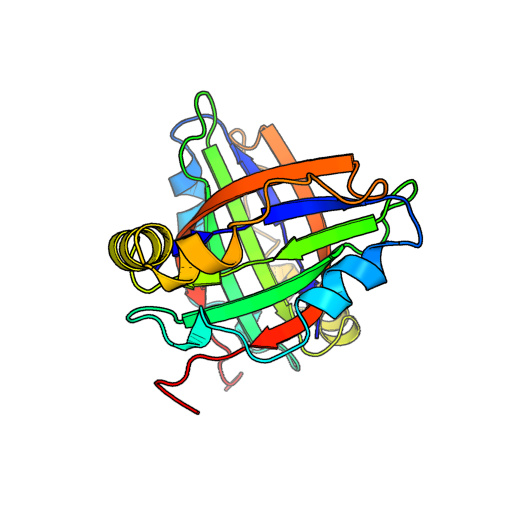4 1.000 40.16620 20 GLU B CA 1
ATOM 1000 C C . GLU B 1 20 ? 12.83486 -20.52137 -8.06183 1.000 34.99334 20 GLU B C 1
ATOM 1001 O O . GLU B 1 20 ? 13.77445 -21.09539 -8.62002 1.000 36.91404 20 GLU B O 1
ATOM 1007 N N . ARG B 1 21 ? 11.65313 -20.36569 -8.65702 1.000 36.57303 21 ARG B N 1
ATOM 1008 C CA . ARG B 1 21 ? 11.45600 -20.93560 -9.98700 1.000 44.13402 21 ARG B CA 1
ATOM 1009 C C . ARG B 1 21 ? 12.35172 -20.28526 -11.03835 1.000 37.43117 21 ARG B C 1
ATOM 1010 O O . ARG B 1 21 ? 12.69827 -20.93326 -12.02960 1.000 39.05190 21 ARG B O 1
ATOM 1018 N N . PHE B 1 22 ? 12.76851 -19.03753 -10.83905 1.000 39.64790 22 PHE B N 1
ATOM 1019 C CA . PHE B 1 22 ? 13.68137 -18.41132 -11.78945 1.000 38.30340 22 PHE B CA 1
ATOM 1020 C C . PHE B 1 22 ? 15.13804 -18.55278 -11.39150 1.000 38.82438 22 PHE B C 1
ATOM 1021 O O . PHE B 1 22 ? 16.00908 -18.07373 -12.12243 1.000 37.95949 22 PHE B O 1
ATOM 1029 N N . ASN B 1 23 ? 15.42048 -19.21872 -10.27397 1.000 37.82212 23 ASN B N 1
ATOM 1030 C CA . ASN B 1 23 ? 16.78090 -1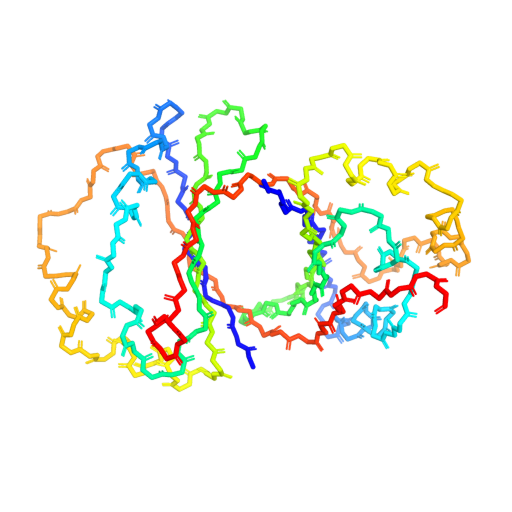9.31226 -9.74728 1.000 42.15871 23 ASN B CA 1
ATOM 1031 C C . ASN B 1 23 ? 17.42708 -20.59733 -10.26520 1.000 52.75195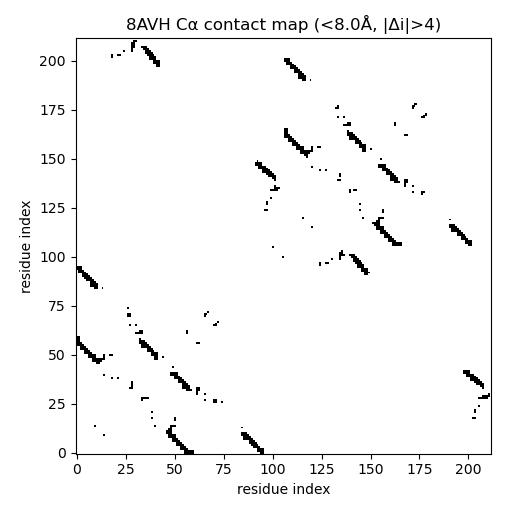 23 ASN B C 1
ATOM 1032 O O . ASN B 1 23 ? 17.63434 -21.57240 -9.54399 1.000 50.83386 23 ASN B O 1
ATOM 1037 N N . LYS B 1 24 ? 17.71184 -20.58390 -11.56403 1.000 43.71893 24 LYS B N 1
ATOM 1038 C CA . LYS B 1 24 ? 18.30527 -21.70591 -12.27856 1.000 44.74828 24 LYS B CA 1
ATOM 1039 C C . LYS B 1 24 ? 18.64570 -21.22964 -13.68078 1.000 47.53979 24 LYS B C 1
ATOM 1040 O O . LYS B 1 24 ? 18.09598 -20.23547 -14.16391 1.000 41.84120 24 LYS B O 1
ATOM 1046 N N . VAL B 1 25 ? 19.54906 -21.95192 -14.34002 1.000 47.91151 25 VAL B N 1
ATOM 1047 C CA . VAL B 1 25 ? 19.87336 -21.60481 -15.71704 1.000 43.42646 25 VAL B CA 1
ATOM 1048 C C . VAL B 1 25 ? 18.70816 -21.99474 -16.61239 1.000 46.49900 25 VAL B C 1
ATOM 1049 O O . VAL B 1 25 ? 18.16837 -23.10217 -16.50585 1.000 44.56906 25 VAL B O 1
ATOM 1053 N N . GLY B 1 26 ? 18.29114 -21.07195 -17.47960 1.000 43.12057 26 GLY B N 1
ATOM 1054 C CA . GLY B 1 26 ? 17.16286 -21.33624 -18.34451 1.000 36.11498 26 GLY B CA 1
ATOM 1055 C C . GLY B 1 26 ? 17.51737 -21.23661 -19.80962 1.000 42.41379 26 GLY B C 1
ATOM 1056 O O . GLY B 1 26 ? 18.68705 -21.36317 -20.17807 1.000 42.84872 26 GLY B O 1
ATOM 1057 N N . LYS B 1 27 ? 16.51979 -21.01270 -20.66063 1.000 37.31708 27 LYS B N 1
ATOM 1058 C CA . LYS B 1 27 ? 16.78439 -20.91434 -22.08551 1.000 35.37227 27 LYS B CA 1
ATOM 1059 C C . LYS B 1 27 ? 16.88087 -19.48143 -22.58117 1.000 34.94261 27 LYS B C 1
ATOM 1060 O O . LYS B 1 27 ? 17.52042 -19.25002 -23.60893 1.000 35.92879 27 LYS B O 1
ATOM 1066 N N . VAL B 1 28 ? 16.29084 -18.51107 -21.87777 1.000 38.98986 28 VAL B N 1
ATOM 1067 C CA . VAL B 1 28 ? 16.33690 -17.14044 -22.38876 1.000 33.52017 28 VAL B CA 1
ATOM 1068 C C . VAL B 1 28 ? 17.77677 -16.66479 -22.50233 1.000 34.27941 28 VAL B C 1
ATOM 1069 O O . VAL B 1 28 ? 18.10662 -15.88917 -23.40995 1.000 32.89675 28 VAL B O 1
ATOM 1073 N N . GLU B 1 29 ? 18.66934 -17.16020 -21.62199 1.000 34.51623 29 GLU B N 1
ATOM 1074 C CA . GLU B 1 29 ? 20.09473 -16.81357 -21.66931 1.000 38.67788 29 GLU B CA 1
ATOM 1075 C C . GLU B 1 29 ? 20.77230 -17.22395 -22.96903 1.000 36.71638 29 GLU B C 1
ATOM 1076 O O . GLU B 1 29 ? 21.86767 -16.72929 -23.26475 1.000 38.24666 29 GLU B O 1
ATOM 1082 N N . THR B 1 30 ? 20.18368 -18.14214 -23.72689 1.000 37.79192 30 THR B N 1
ATOM 1083 C CA . THR B 1 30 ? 20.77820 -18.57492 -24.98596 1.000 41.74810 30 THR B CA 1
ATOM 1084 C C . THR B 1 30 ? 20.31659 -17.74995 -26.17927 1.000 39.34059 30 THR B C 1
ATOM 1085 O O . THR B 1 30 ? 20.77364 -17.99773 -27.29806 1.000 38.95530 30 THR B O 1
ATOM 1089 N N . MET B 1 31 ? 19.44341 -16.76178 -25.97431 1.000 34.61465 31 MET B N 1
ATOM 1090 C CA . MET B 1 31 ? 18.83776 -16.09090 -27.11293 1.000 30.01358 31 MET B CA 1
ATOM 1091 C C . MET B 1 31 ? 19.75699 -14.99258 -27.63913 1.000 32.56198 31 MET B C 1
ATOM 1092 O O . MET B 1 31 ? 20.39272 -14.28537 -26.85400 1.000 36.32678 31 MET B O 1
ATOM 1097 N N . PRO B 1 32 ? 19.83722 -14.82336 -28.95687 1.000 32.75329 32 PRO B N 1
ATOM 1098 C CA . PRO B 1 32 ? 20.61819 -13.70918 -29.50567 1.000 31.13779 32 PRO B CA 1
ATOM 1099 C C . PRO B 1 32 ? 20.04337 -12.36857 -29.07291 1.000 27.29832 32 PRO B C 1
ATOM 1100 O O . PRO B 1 32 ? 18.82857 -12.16952 -29.06592 1.000 35.23516 32 PRO B O 1
ATOM 1104 N N . GLY B 1 33 ? 20.94453 -11.44222 -28.73890 1.000 29.39865 33 GLY B N 1
ATOM 1105 C CA . GLY B 1 33 ? 20.57134 -10.10194 -28.33510 1.000 32.90758 33 GLY B CA 1
ATOM 1106 C C . GLY B 1 33 ? 20.17207 -9.97775 -26.88070 1.000 37.04496 33 GLY B C 1
ATOM 1107 O O . GLY B 1 33 ? 19.90234 -8.86102 -26.42412 1.000 33.44404 33 GLY B O 1
ATOM 1108 N N . PHE B 1 34 ? 20.12696 -11.08839 -26.15186 1.000 33.77000 34 PHE B N 1
ATOM 1109 C CA . PHE B 1 34 ? 19.80306 -11.07387 -24.72827 1.000 34.22411 34 PHE B CA 1
ATOM 1110 C C . PHE B 1 34 ? 20.94925 -10.46635 -23.93891 1.000 35.46031 34 PHE B C 1
ATOM 1111 O O . PHE B 1 34 ? 22.10976 -10.81825 -24.15450 1.000 32.77567 34 PHE B O 1
ATOM 1119 N N . LEU B 1 35 ? 20.63822 -9.56111 -23.00802 1.000 27.26888 35 LEU B N 1
ATOM 1120 C CA . LEU B 1 35 ? 21.69056 -8.90140 -22.25731 1.000 26.89636 35 LEU B CA 1
ATOM 1121 C C . LEU B 1 35 ? 21.65369 -9.18983 -20.76745 1.000 35.02926 35 LEU B C 1
ATOM 1122 O O . LEU B 1 35 ? 22.58593 -8.80406 -20.06294 1.000 34.60588 35 LEU B O 1
ATOM 1127 N N . GLY B 1 36 ? 20.64120 -9.85752 -20.26960 1.000 27.91815 36 GLY B N 1
ATOM 1128 C CA . GLY B 1 36 ? 20.63159 -10.19266 -18.86089 1.000 31.80967 36 GLY B CA 1
ATOM 1129 C C . GLY B 1 36 ? 19.21572 -10.27614 -18.34277 1.000 32.87202 36 GLY B C 1
ATOM 1130 O O . GLY B 1 36 ? 18.30049 -9.62010 -18.83160 1.000 25.96683 36 GLY B O 1
ATOM 1131 N N . LEU B 1 37 ? 19.03834 -11.12175 -17.33601 1.000 30.98127 37 LEU B N 1
ATOM 1132 C CA . LEU B 1 37 ? 17.78884 -11.27164 -16.61165 1.000 26.90473 37 LEU B CA 1
ATOM 1133 C C . LEU B 1 37 ? 18.07274 -11.04641 -15.13405 1.000 28.36907 37 LEU B C 1
ATOM 1134 O O . LEU B 1 37 ? 19.07880 -11.54013 -14.59994 1.000 30.84905 37 LEU B O 1
ATOM 1139 N N . GLU B 1 38 ? 17.18497 -10.32800 -14.45609 1.000 26.58786 38 GLU B N 1
ATOM 1140 C CA . GLU B 1 38 ? 17.29167 -10.27716 -13.00841 1.000 25.29392 38 GLU B CA 1
ATOM 1141 C C . GLU B 1 38 ? 15.91301 -10.42465 -12.39487 1.000 30.81935 38 GLU B C 1
ATOM 1142 O O . GLU B 1 38 ? 14.89618 -10.13696 -13.02322 1.000 27.17896 38 GLU B O 1
ATOM 1148 N N . VAL B 1 39 ? 15.90168 -10.86943 -11.14210 1.000 24.41872 39 VAL B N 1
ATOM 1149 C CA . VAL B 1 39 ? 14.67652 -11.05469 -10.37754 1.000 23.88385 39 VAL B CA 1
ATOM 1150 C C . VAL B 1 39 ? 14.79722 -10.17548 -9.14123 1.000 28.55505 39 VAL B C 1
ATOM 1151 O O . VAL B 1 39 ? 15.81943 -10.23054 -8.44447 1.000 29.36555 39 VAL B O 1
ATOM 1155 N N . LEU B 1 40 ? 13.77194 -9.35450 -8.89254 1.000 21.56113 40 LEU B N 1
ATOM 1156 C CA . LEU B 1 40 ? 13.76371 -8.36120 -7.83408 1.000 28.42570 40 LEU B CA 1
ATOM 1157 C C . LEU B 1 40 ? 12.60376 -8.62691 -6.88345 1.000 30.27699 40 LEU B C 1
ATOM 1158 O O . LEU B 1 40 ? 11.54012 -9.09941 -7.29340 1.000 32.27634 40 LEU B O 1
ATOM 1163 N N . LEU B 1 41 ? 12.81416 -8.28349 -5.62074 1.000 27.23186 41 LEU B N 1
ATOM 1164 C CA . LEU B 1 41 ? 11.78438 -8.33185 -4.59123 1.000 30.79472 41 LEU B CA 1
ATOM 1165 C C . LEU B 1 41 ? 11.63256 -6.93075 -4.02830 1.000 27.63633 41 LEU B C 1
ATOM 1166 O O . LEU B 1 41 ? 12.59689 -6.37296 -3.49723 1.000 31.90460 41 LEU B O 1
ATOM 1171 N N . THR B 1 42 ? 10.44697 -6.34723 -4.17699 1.000 28.62819 42 THR B N 1
ATOM 1172 C CA . THR B 1 42 ? 10.23871 -4.98102 -3.71763 1.000 32.38894 42 THR B CA 1
ATOM 1173 C C . THR B 1 42 ? 10.32833 -4.93661 -2.19150 1.000 36.31443 42 THR B C 1
ATOM 1174 O O . THR B 1 42 ? 9.81155 -5.82039 -1.50688 1.000 33.88062 42 THR B O 1
ATOM 1178 N N . GLN B 1 43 ? 11.02781 -3.92820 -1.65904 1.000 29.05084 43 GLN B N 1
ATOM 1179 C CA . GLN B 1 43 ? 11.09430 -3.74017 -0.21299 1.000 37.18488 43 GLN B CA 1
ATOM 1180 C C . GLN B 1 43 ? 9.83845 -3.04906 0.30918 1.000 34.87811 43 GLN B C 1
ATOM 1181 O O . GLN B 1 43 ? 9.19050 -2.27345 -0.39474 1.000 37.40111 43 GLN B O 1
ATOM 1187 N N . ASN B 1 44 ? 9.49607 -3.34228 1.56563 1.000 46.60077 44 ASN B N 1
ATOM 1188 C CA . ASN B 1 44 ? 8.45270 -2.60684 2.28770 1.000 47.58749 44 ASN B CA 1
ATOM 1189 C C . ASN B 1 44 ? 7.11419 -2.62227 1.55917 1.000 44.30733 44 ASN B C 1
ATOM 1190 O O . ASN B 1 44 ? 6.45508 -1.59114 1.42754 1.000 48.48829 44 ASN B O 1
ATOM 1195 N N . THR B 1 45 ? 6.71404 -3.77688 1.04664 1.000 45.11541 45 THR B N 1
ATOM 1196 C CA . THR B 1 45 ? 5.33865 -3.95118 0.61321 1.000 44.84497 45 THR B CA 1
ATOM 1197 C C . THR B 1 45 ? 4.59924 -4.62524 1.75569 1.000 50.85500 45 THR B C 1
ATOM 1198 O O . THR B 1 45 ? 5.06632 -5.63655 2.28780 1.000 55.42754 45 THR B O 1
ATOM 1202 N N . VAL B 1 46 ? 3.47010 -4.04609 2.15137 1.000 52.61027 46 VAL B N 1
ATOM 1203 C CA . VAL B 1 46 ? 2.84951 -4.43308 3.41437 1.000 67.05195 46 VAL B CA 1
ATOM 1204 C C . VAL B 1 46 ? 1.98214 -5.67587 3.23897 1.000 64.99203 46 VAL B C 1
ATOM 1205 O O . VAL B 1 46 ? 2.17744 -6.69090 3.91699 1.000 65.78961 46 VAL B O 1
ATOM 1209 N N . ASP B 1 47 ? 1.02138 -5.62222 2.32212 1.000 58.29736 47 ASP B N 1
ATOM 1210 C CA . ASP B 1 47 ? -0.01147 -6.64445 2.24516 1.000 57.20257 47 ASP B CA 1
ATOM 1211 C C . ASP B 1 47 ? 0.28882 -7.73992 1.23389 1.000 61.76296 47 ASP B C 1
ATOM 1212 O O . ASP B 1 47 ? -0.49331 -8.68834 1.11925 1.000 57.37513 47 ASP B O 1
ATOM 1217 N N . TYR B 1 48 ? 1.40339 -7.65183 0.51783 1.000 54.01802 48 TYR B N 1
ATOM 1218 C CA . TYR B 1 48 ? 1.69885 -8.62461 -0.52004 1.000 43.67157 48 TYR B CA 1
ATOM 1219 C C . TYR B 1 48 ? 3.19254 -8.59692 -0.79390 1.000 44.18524 48 TYR B C 1
ATOM 1220 O O . TYR B 1 48 ? 3.89928 -7.68358 -0.36841 1.000 42.63963 48 TYR B O 1
ATOM 1229 N N . ASP B 1 49 ? 3.66830 -9.63362 -1.47114 1.000 36.43135 49 ASP B N 1
ATOM 1230 C CA . ASP B 1 49 ? 5.00947 -9.62445 -2.03160 1.000 34.59741 49 ASP B CA 1
ATOM 1231 C C . ASP B 1 49 ? 4.92387 -9.15971 -3.47739 1.000 39.81024 49 ASP B C 1
ATOM 1232 O O . ASP B 1 49 ? 3.92748 -9.39479 -4.16291 1.000 40.53583 49 ASP B O 1
ATOM 1237 N N . GLU B 1 50 ? 5.97403 -8.50122 -3.94967 1.000 34.49530 50 GLU B N 1
ATOM 1238 C CA . GLU B 1 50 ? 6.00757 -8.06891 -5.33823 1.000 35.50086 50 GLU B CA 1
ATOM 1239 C C . GLU B 1 50 ? 7.32266 -8.53121 -5.94348 1.000 32.66263 50 GLU B C 1
ATOM 1240 O O . GLU B 1 50 ? 8.39849 -8.14572 -5.47371 1.000 29.21051 50 GLU B O 1
ATOM 1246 N N . VAL B 1 51 ? 7.22974 -9.39010 -6.95155 1.000 34.58187 51 VAL B N 1
ATOM 1247 C CA . VAL B 1 51 ? 8.38664 -9.99406 -7.59445 1.000 30.99441 51 VAL B CA 1
ATOM 1248 C C . VAL B 1 51 ? 8.39611 -9.51864 -9.03237 1.000 36.42819 51 VAL B C 1
ATOM 1249 O O . VAL B 1 51 ? 7.38134 -9.62678 -9.73277 1.000 29.25092 51 VAL B O 1
ATOM 1253 N N . THR B 1 52 ? 9.52977 -8.97432 -9.45811 1.000 29.87887 52 THR B N 1
ATOM 1254 C CA . THR B 1 52 ? 9.70095 -8.44924 -10.80426 1.000 30.28572 52 THR B CA 1
ATOM 1255 C C . THR B 1 52 ? 10.76370 -9.27183 -11.51369 1.000 31.43473 52 THR B C 1
ATOM 1256 O O . THR B 1 52 ? 11.87446 -9.41797 -10.99540 1.000 30.02017 52 THR B O 1
ATOM 1260 N N . ILE B 1 53 ? 10.43053 -9.80542 -12.68456 1.000 28.40181 53 ILE B N 1
ATOM 1261 C CA . ILE B 1 53 ? 11.41140 -10.44279 -13.56241 1.000 26.65649 53 ILE B CA 1
ATOM 1262 C C . ILE B 1 53 ? 11.67268 -9.48831 -14.70895 1.000 27.79740 53 ILE B C 1
ATOM 1263 O O . ILE B 1 53 ? 10.74706 -9.10154 -15.43202 1.000 28.44798 53 ILE B O 1
ATOM 1268 N N A SER B 1 54 ? 12.92387 -9.07876 -14.85853 0.343 29.97706 54 SER B N 1
ATOM 1269 N N B SER B 1 54 ? 12.94158 -9.13609 -14.88936 0.657 30.17059 54 SER B N 1
ATOM 1270 C CA A SER B 1 54 ? 13.31995 -8.13927 -15.89163 0.343 29.26739 54 SER B CA 1
ATOM 1271 C CA B SER B 1 54 ? 13.39126 -8.14154 -15.84857 0.657 29.44012 54 SER B CA 1
ATOM 1272 C C A SER B 1 54 ? 14.27130 -8.83161 -16.85547 0.343 31.39842 54 SER B C 1
ATOM 1273 C C B SER B 1 54 ? 14.30934 -8.82146 -16.85557 0.657 31.39826 54 SER B C 1
ATOM 1274 O O A SER B 1 54 ? 15.13940 -9.60060 -16.43513 0.343 29.56477 54 SER B O 1
ATOM 1275 O O B SER B 1 54 ? 15.20125 -9.57521 -16.45940 0.657 29.82036 54 SER B O 1
ATOM 1280 N N . THR B 1 55 ? 14.08869 -8.58441 -18.14606 1.000 27.87641 55 THR B N 1
ATOM 1281 C CA . THR B 1 55 ? 15.04412 -9.02652 -19.15704 1.000 26.14657 55 THR B CA 1
ATOM 1282 C C . THR B 1 55 ? 15.43646 -7.84141 -20.02413 1.000 29.32497 55 THR B C 1
ATOM 1283 O O . THR B 1 55 ? 14.59098 -7.02897 -20.41077 1.000 30.19221 55 THR B O 1
ATOM 1287 N N . ARG B 1 56 ? 16.71694 -7.76960 -20.33909 1.000 28.26761 56 ARG B N 1
ATOM 1288 C CA . ARG B 1 56 ? 17.29902 -6.66020 -21.07325 1.000 25.43400 56 ARG B CA 1
ATOM 1289 C C . ARG B 1 56 ? 17.75295 -7.16597 -22.43671 1.000 29.58907 56 ARG B C 1
ATOM 1290 O O . ARG B 1 56 ? 18.28697 -8.27255 -22.54419 1.000 27.88533 56 ARG B O 1
ATOM 1298 N N . TRP B 1 57 ? 17.52145 -6.36472 -23.47660 1.000 24.76543 57 TRP B N 1
ATOM 1299 C CA . TRP B 1 57 ? 17.72348 -6.80797 -24.85238 1.000 26.28851 57 TRP B CA 1
ATOM 1300 C C . TRP B 1 57 ? 18.39683 -5.70476 -25.64663 1.000 32.60287 57 TRP B C 1
ATOM 1301 O O . TRP B 1 57 ? 18.16049 -4.51936 -25.41702 1.000 27.70341 57 TRP B O 1
ATOM 1312 N N A ASN B 1 58 ? 19.23113 -6.10893 -26.60287 0.402 33.33761 58 ASN B N 1
ATOM 1313 N N B ASN B 1 58 ? 19.25458 -6.11175 -26.58668 0.598 33.31659 58 ASN B N 1
ATOM 1314 C CA A ASN B 1 58 ? 19.87447 -5.12107 -27.45473 0.402 35.21607 58 ASN B CA 1
ATOM 1315 C CA B ASN B 1 58 ? 19.88502 -5.13710 -27.46542 0.598 35.15564 58 ASN B CA 1
ATOM 1316 C C A ASN B 1 58 ? 18.84735 -4.33440 -28.25314 0.402 35.71110 58 ASN B C 1
ATOM 1317 C C B ASN B 1 58 ? 18.84105 -4.33555 -28.22959 0.598 35.73383 58 ASN B C 1
ATOM 1318 O O A ASN B 1 58 ? 19.01283 -3.12729 -28.46999 0.402 37.87035 58 ASN B O 1
ATOM 1319 O O B ASN B 1 58 ? 18.98419 -3.11672 -28.39235 0.598 37.86963 58 ASN B O 1
ATOM 1328 N N . ALA B 1 59 ? 17.77186 -4.99314 -28.67989 1.000 34.13579 59 ALA B N 1
ATOM 1329 C CA . ALA B 1 59 ? 16.73762 -4.34261 -29.47446 1.000 35.25152 59 ALA B CA 1
ATOM 1330 C C . ALA B 1 59 ? 15.42887 -5.10327 -29.32691 1.000 33.40318 59 ALA B C 1
ATOM 1331 O O . ALA B 1 59 ? 15.40411 -6.28484 -28.97362 1.000 32.99093 59 ALA B O 1
ATOM 1333 N N . LYS B 1 60 ? 14.33636 -4.40063 -29.61068 1.000 36.25824 60 LYS B N 1
ATOM 1334 C CA . LYS B 1 60 ? 13.01592 -4.99984 -29.50097 1.000 31.93268 60 LYS B CA 1
ATOM 1335 C C . LYS B 1 60 ? 12.87768 -6.22596 -30.40415 1.000 37.55926 60 LYS B C 1
ATOM 1336 O O . LYS B 1 60 ? 12.14517 -7.16166 -30.07637 1.000 39.44662 60 LYS B O 1
ATOM 1342 N N . GLU B 1 61 ? 13.57369 -6.23975 -31.54039 1.000 37.01714 61 GLU B N 1
ATOM 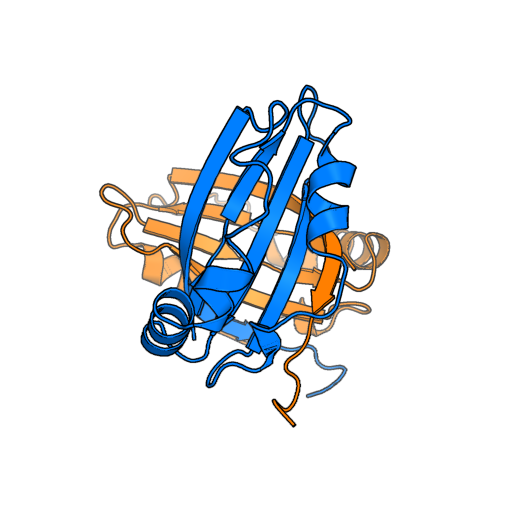1343 C CA . GLU B 1 61 ? 13.50703 -7.39460 -32.42783 1.000 41.92769 61 GLU B CA 1
ATOM 1344 C C . GLU B 1 61 ? 14.08671 -8.63563 -31.77078 1.000 35.64351 61 GLU B C 1
ATOM 1345 O O . GLU B 1 61 ? 13.64532 -9.75336 -32.06203 1.000 34.67764 61 GLU B O 1
ATOM 1351 N N . ASP B 1 62 ? 15.08556 -8.46390 -30.89924 1.000 34.53293 62 ASP B N 1
ATOM 1352 C CA . ASP B 1 62 ? 15.66918 -9.61885 -30.21767 1.000 33.13808 62 ASP B CA 1
ATOM 1353 C C . ASP B 1 62 ? 14.68053 -10.24158 -29.23712 1.000 36.65419 62 ASP B C 1
ATOM 1354 O O . ASP B 1 62 ? 14.54004 -11.47031 -29.17053 1.000 36.31726 62 ASP B O 1
ATOM 1359 N N . PHE B 1 63 ? 13.98413 -9.41051 -28.46379 1.000 36.36119 63 PHE B N 1
ATOM 1360 C CA . PHE B 1 63 ? 12.93687 -9.92364 -27.59348 1.000 35.42978 63 PHE B CA 1
ATOM 1361 C C . PHE B 1 63 ? 11.82993 -10.58456 -28.40637 1.000 36.31609 63 PHE B C 1
ATOM 1362 O O . PHE B 1 63 ? 11.30911 -11.64084 -28.02662 1.000 37.09087 63 PHE B O 1
ATOM 1370 N N . GLN B 1 64 ? 11.44731 -9.96192 -29.52396 1.000 35.52144 64 GLN B N 1
ATOM 1371 C CA . GLN B 1 64 ? 10.41568 -10.54637 -30.37219 1.000 36.31077 64 GLN B CA 1
ATOM 1372 C C . GLN B 1 64 ? 10.85500 -11.90498 -30.89035 1.000 40.12357 64 GLN B C 1
ATOM 1373 O O . GLN B 1 64 ? 10.07177 -12.86077 -30.88408 1.000 46.00092 64 GLN B O 1
ATOM 1379 N N . GLY B 1 65 ? 12.11252 -12.01090 -31.32050 1.000 36.62023 65 GLY B N 1
ATOM 1380 C CA . GLY B 1 65 ? 12.64044 -13.30535 -31.71013 1.000 42.14007 65 GLY B CA 1
ATOM 1381 C C . GLY B 1 65 ? 12.43892 -14.33611 -30.62520 1.000 43.87181 65 GLY B C 1
ATOM 1382 O O . GLY B 1 65 ? 11.96200 -15.44399 -30.88221 1.000 40.78052 65 GLY B O 1
ATOM 1383 N N . TRP B 1 66 ? 12.76314 -13.96554 -29.38255 1.000 37.47370 66 TRP B N 1
ATOM 1384 C CA . TRP B 1 66 ? 12.60692 -14.89374 -28.26958 1.000 37.99435 66 TRP B CA 1
ATOM 1385 C C . TRP B 1 66 ? 11.16428 -15.34241 -28.11300 1.000 41.90557 66 TRP B C 1
ATOM 1386 O O . TRP B 1 66 ? 10.89539 -16.53549 -27.97871 1.000 42.83397 66 TRP B O 1
ATOM 1397 N N . THR B 1 67 ? 10.21484 -14.40428 -28.10688 1.000 43.39488 67 THR B N 1
ATOM 1398 C CA . THR B 1 67 ? 8.82392 -14.80597 -27.89132 1.000 41.71905 67 THR B CA 1
ATOM 1399 C C . THR B 1 67 ? 8.27636 -15.65356 -29.03246 1.000 44.93370 67 THR B C 1
ATOM 1400 O O . THR B 1 67 ? 7.25916 -16.32548 -28.84996 1.000 46.08145 67 THR B O 1
ATOM 1404 N N . LYS B 1 68 ? 8.92054 -15.63948 -30.19200 1.000 45.23311 68 LYS B N 1
ATOM 1405 C CA . LYS B 1 68 ? 8.52493 -16.48917 -31.30856 1.000 53.99153 68 LYS B CA 1
ATOM 1406 C C . LYS B 1 68 ? 9.20766 -17.84499 -31.28967 1.000 55.48797 68 LYS B C 1
ATOM 1407 O O . LYS B 1 68 ? 8.79097 -18.73969 -32.03185 1.000 60.91388 68 LYS B O 1
ATOM 1413 N N . SER B 1 69 ? 10.22733 -18.01896 -30.45502 1.000 49.67057 69 SER B N 1
ATOM 1414 C CA . SER B 1 69 ? 11.08181 -19.19333 -30.52320 1.000 52.93250 69 SER B CA 1
ATOM 1415 C C . SER B 1 69 ? 10.36809 -20.43761 -30.00132 1.000 54.00257 69 SER B C 1
ATOM 1416 O O . SER B 1 69 ? 9.45760 -20.36546 -29.16537 1.000 46.25436 69 SER B O 1
ATOM 1419 N N . ALA B 1 70 ? 10.81053 -21.59885 -30.49502 1.000 52.27086 70 ALA B N 1
ATOM 1420 C CA . ALA B 1 70 ? 10.32227 -22.85503 -29.93800 1.000 57.33898 70 ALA B CA 1
ATOM 1421 C C . ALA B 1 70 ? 10.59741 -22.93816 -28.44289 1.000 55.17974 70 ALA B C 1
ATOM 1422 O O . ALA B 1 70 ? 9.79136 -23.49994 -27.69124 1.000 56.67557 70 ALA B O 1
ATOM 1424 N N . ALA B 1 71 ? 11.71444 -22.36024 -27.99179 1.000 56.48207 71 ALA B N 1
ATOM 1425 C CA . ALA B 1 71 ? 12.03653 -22.36287 -26.56644 1.000 57.00915 71 ALA B CA 1
ATOM 1426 C C . ALA B 1 71 ? 10.95293 -21.66525 -25.74798 1.000 57.25610 71 ALA B C 1
ATOM 1427 O O . ALA B 1 71 ? 10.44444 -22.22123 -24.76727 1.000 52.91903 71 ALA B O 1
ATOM 1429 N N . PHE B 1 72 ? 10.59117 -20.43769 -26.13866 1.000 54.43465 72 PHE B N 1
ATOM 1430 C CA . PHE B 1 72 ? 9.54688 -19.69312 -25.43456 1.000 55.22673 72 PHE B CA 1
ATOM 1431 C C . PHE B 1 72 ? 8.22177 -20.44074 -25.45592 1.000 63.41991 72 PHE B C 1
ATOM 1432 O O . PHE B 1 72 ? 7.52377 -20.51877 -24.43622 1.000 60.74142 72 PHE B O 1
ATOM 1440 N N . LYS B 1 73 ? 7.84635 -20.96293 -26.62634 1.000 61.86610 73 LYS B N 1
ATOM 1441 C CA . LYS B 1 73 ? 6.63884 -21.76895 -26.74624 1.000 63.35156 73 LYS B CA 1
ATOM 1442 C C . LYS B 1 73 ? 6.65700 -22.91333 -25.74268 1.000 67.49524 73 LYS B C 1
ATOM 1443 O O . LYS B 1 73 ? 5.73170 -23.06624 -24.93924 1.000 70.54447 73 LYS B O 1
ATOM 1449 N N . ASP B 1 74 ? 7.73373 -23.70522 -25.75246 1.000 68.23726 74 ASP B N 1
ATOM 1450 C CA . ASP B 1 74 ? 7.83877 -24.83924 -24.83787 1.000 77.80451 74 ASP B CA 1
ATOM 1451 C C . ASP B 1 74 ? 7.77388 -24.39565 -23.38211 1.000 75.41386 74 ASP B C 1
ATOM 1452 O O . ASP B 1 74 ? 7.18666 -25.08655 -22.54189 1.000 77.15794 74 ASP B O 1
ATOM 1457 N N . ALA B 1 75 ? 8.37149 -23.24579 -23.06392 1.000 73.63082 75 ALA B N 1
ATOM 1458 C CA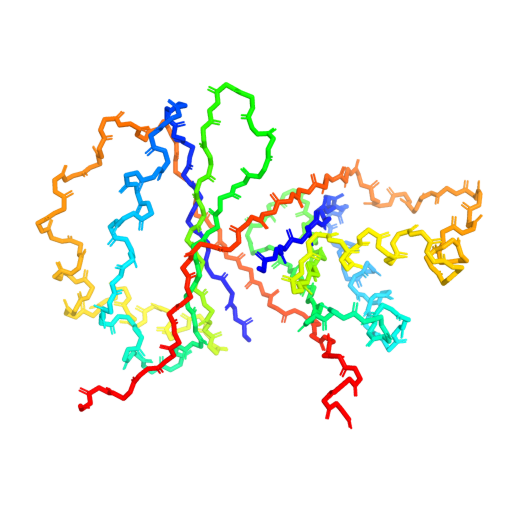 . ALA B 1 75 ? 8.38662 -22.75474 -21.69196 1.000 78.36933 75 ALA B CA 1
ATOM 1459 C C . ALA B 1 75 ? 7.02916 -22.24104 -21.23365 1.000 80.88479 75 ALA B C 1
ATOM 1460 O O . ALA B 1 75 ? 6.88096 -21.90261 -20.05604 1.000 77.29380 75 ALA B O 1
ATOM 1462 N N . HIS B 1 76 ? 6.04255 -22.16636 -22.13007 1.000 87.97318 76 HIS B N 1
ATOM 1463 C CA . HIS B 1 76 ? 4.69117 -21.75651 -21.76785 1.000 93.57761 76 HIS B CA 1
ATOM 1464 C C . HIS B 1 76 ? 3.65634 -22.76783 -22.24783 1.000 101.40139 76 HIS B C 1
ATOM 1465 O O . HIS B 1 76 ? 2.47326 -22.42764 -22.36132 1.000 104.90382 76 HIS B O 1
ATOM 1472 N N . SER B 1 77 ? 4.08696 -24.00608 -22.52661 1.000 102.45100 77 SER B N 1
ATOM 1473 C CA . SER B 1 77 ? 3.17326 -25.05728 -22.97088 1.000 106.32784 77 SER B CA 1
ATOM 1474 C C . SER B 1 77 ? 2.05680 -25.30677 -21.96799 1.000 116.93205 77 SER B C 1
ATOM 1475 O O . SER B 1 77 ? 0.96251 -25.73698 -22.35262 1.000 115.69081 77 SER B O 1
ATOM 1478 N N . HIS B 1 78 ? 2.31677 -25.04763 -20.68667 1.000 120.04283 78 HIS B N 1
ATOM 1479 C CA . HIS B 1 78 ? 1.38800 -25.33477 -19.60047 1.000 123.53948 78 HIS B CA 1
ATOM 1480 C C . HIS B 1 78 ? -0.01935 -24.84897 -19.92003 1.000 121.45574 78 HIS B C 1
ATOM 1481 O O . HIS B 1 78 ? -0.25090 -23.65360 -20.12684 1.000 122.39181 78 HIS B O 1
ATOM 1488 N N . GLN B 1 79 ? -0.95544 -25.78569 -20.00413 1.000 122.26593 79 GLN B N 1
ATOM 1489 C CA . GLN B 1 79 ? -2.36098 -25.45126 -20.14798 1.000 123.17172 79 GLN B CA 1
ATOM 1490 C C . GLN B 1 79 ? -3.10323 -25.53791 -18.82256 1.000 126.91372 79 GLN B C 1
ATOM 1491 O O . GLN B 1 79 ? -4.29719 -25.22933 -18.77263 1.000 127.79917 79 GLN B O 1
ATOM 1497 N N . GLY B 1 80 ? -2.41906 -25.93003 -17.74813 1.000 124.29011 80 GLY B N 1
ATOM 1498 C CA . GLY B 1 80 ? -3.04031 -26.05819 -16.44631 1.000 117.53070 80 GLY B CA 1
ATOM 1499 C C . GLY B 1 80 ? -3.55552 -24.74500 -15.90665 1.000 114.24291 80 GLY B C 1
ATOM 1500 O O . GLY B 1 80 ? -4.76905 -24.56361 -15.75514 1.000 115.16556 80 GLY B O 1
ATOM 1501 N N . GLY B 1 81 ? -2.65437 -23.82591 -15.62464 1.000 110.41164 81 GLY B N 1
ATOM 1502 C CA . GLY B 1 81 ? -3.05172 -22.53726 -15.11688 1.000 102.65521 81 GLY B CA 1
ATOM 1503 C C . GLY B 1 81 ? -1.91110 -21.90947 -14.32592 1.000 98.42422 81 GLY B C 1
ATOM 1504 O O . GLY B 1 81 ? -0.74812 -21.97547 -14.72931 1.000 106.42074 81 GLY B O 1
ATOM 1505 N N . MET B 1 82 ? -2.28053 -21.30772 -13.19453 1.000 81.99184 82 MET B N 1
ATOM 1506 C CA . MET B 1 82 ? -1.39655 -20.45058 -12.43002 1.000 75.43650 82 MET B CA 1
ATOM 1507 C C . MET B 1 82 ? -1.47128 -20.80674 -10.95134 1.000 63.82045 82 MET B C 1
ATOM 1508 O O . MET B 1 82 ? -2.56137 -21.06978 -10.43542 1.000 63.18594 82 MET B O 1
ATOM 1513 N N . PRO B 1 83 ? -0.33698 -20.81545 -10.25207 1.000 54.30827 83 PRO B N 1
ATOM 1514 C CA . PRO B 1 83 ? -0.36452 -21.06134 -8.80322 1.000 56.57665 83 PRO B CA 1
ATOM 1515 C C . PRO B 1 83 ? -1.27095 -20.06848 -8.08824 1.000 50.30880 83 PRO B C 1
ATOM 1516 O O . PRO B 1 83 ? -1.35459 -18.89572 -8.45667 1.000 48.25330 83 PRO B O 1
ATOM 1520 N N . GLU B 1 84 ? -1.95135 -20.55571 -7.04372 1.000 49.72048 84 GLU B N 1
ATOM 1521 C CA . GLU B 1 84 ? -2.94898 -19.73964 -6.35808 1.000 50.77678 84 GLU B CA 1
ATOM 1522 C C . GLU B 1 84 ? -2.35366 -18.51383 -5.67384 1.000 39.32357 84 GLU B C 1
ATOM 1523 O O . GLU B 1 84 ? -3.08973 -17.57127 -5.38374 1.000 43.48134 84 GLU B O 1
ATOM 1529 N N . TYR B 1 85 ? -1.05243 -18.49731 -5.39471 1.000 43.99587 85 TYR B N 1
ATOM 1530 C CA . TYR B 1 85 ? -0.50314 -17.32328 -4.72795 1.000 41.96323 85 TYR B CA 1
ATOM 1531 C C . TYR B 1 85 ? -0.20497 -16.18011 -5.68885 1.000 39.48585 85 TYR B C 1
ATOM 1532 O O . TYR B 1 85 ? 0.11498 -15.07616 -5.23193 1.000 40.98939 85 TYR B O 1
ATOM 1541 N N . ILE B 1 86 ? -0.30623 -16.39322 -6.99604 1.000 40.70613 86 ILE B N 1
ATOM 1542 C CA . ILE B 1 86 ? -0.05870 -15.32279 -7.95364 1.000 39.40018 86 ILE B CA 1
ATOM 1543 C C . ILE B 1 86 ? -1.36314 -14.55215 -8.13532 1.000 45.65880 86 ILE B C 1
ATOM 1544 O O . ILE B 1 86 ? -2.32209 -15.05998 -8.71905 1.000 47.70462 86 ILE B O 1
ATOM 1549 N N . LEU B 1 87 ? -1.39684 -13.32208 -7.62517 1.000 40.13298 87 LEU B N 1
ATOM 1550 C CA . LEU B 1 87 ? -2.60855 -12.51353 -7.55333 1.000 38.78886 87 LEU B CA 1
ATOM 1551 C C . LEU B 1 87 ? -2.81152 -11.64048 -8.77776 1.000 53.50158 87 LEU B C 1
ATOM 1552 O O . LEU B 1 87 ? -3.94985 -11.45770 -9.21970 1.000 48.25628 87 LEU B O 1
ATOM 1557 N N . ASP B 1 88 ? -1.73160 -11.07585 -9.31403 1.000 47.58701 88 ASP B N 1
ATOM 1558 C CA . ASP B 1 88 ? -1.81154 -10.23356 -10.49756 1.000 43.66877 88 ASP B CA 1
ATOM 1559 C C . ASP B 1 88 ? -0.45718 -10.25095 -11.19549 1.000 49.63097 88 ASP B C 1
ATOM 1560 O O . ASP B 1 88 ? 0.56389 -10.60701 -10.60105 1.000 45.85509 88 ASP B O 1
ATOM 1565 N N . ASN B 1 89 ? -0.46467 -9.85792 -12.46518 1.000 43.65151 89 ASN B N 1
ATOM 1566 C CA . ASN B 1 89 ? 0.72988 -9.90137 -13.30466 1.000 47.12855 89 ASN B CA 1
ATOM 1567 C C . ASN B 1 89 ? 0.59944 -8.78329 -14.32746 1.000 52.48818 89 ASN B C 1
ATOM 1568 O O . ASN B 1 89 ? -0.42883 -8.69435 -15.00181 1.000 47.51569 89 ASN B O 1
ATOM 1573 N N . LYS B 1 90 ? 1.60121 -7.90493 -14.41128 1.000 39.55981 90 LYS B N 1
ATOM 1574 C CA . LYS B 1 90 ? 1.59748 -6.83447 -15.39980 1.000 42.14904 90 LYS B CA 1
ATOM 1575 C C . LYS B 1 90 ? 2.92471 -6.81439 -16.13496 1.000 40.32913 90 LYS B C 1
ATOM 1576 O O . LYS B 1 90 ? 3.98594 -7.00005 -15.53510 1.000 39.23018 90 LYS B O 1
ATOM 1582 N N . ILE B 1 91 ? 2.84459 -6.58682 -17.43686 1.000 33.36016 91 ILE B N 1
ATOM 1583 C CA . ILE B 1 91 ? 3.98897 -6.53959 -18.32578 1.000 35.57302 91 ILE B CA 1
ATOM 1584 C C . ILE B 1 91 ? 4.22682 -5.08891 -18.68858 1.000 38.95197 91 ILE B C 1
ATOM 1585 O O . ILE B 1 91 ? 3.27257 -4.35248 -18.95112 1.000 36.77584 91 ILE B O 1
ATOM 1590 N N . ALA B 1 92 ? 5.49122 -4.67336 -18.71133 1.000 32.27737 92 ALA B N 1
ATOM 1591 C CA . ALA B 1 92 ? 5.81760 -3.31588 -19.14204 1.000 31.15587 92 ALA B CA 1
ATOM 1592 C C . ALA B 1 92 ? 7.06416 -3.34615 -20.01952 1.000 36.30407 92 ALA B C 1
ATOM 1593 O O . ALA B 1 92 ? 7.90950 -4.23701 -19.89165 1.000 30.23223 92 ALA B O 1
ATOM 1595 N N . TYR B 1 93 ? 7.16091 -2.38206 -20.92924 1.000 26.99875 93 TYR B N 1
ATOM 1596 C CA . TYR B 1 93 ? 8.31821 -2.25016 -21.80235 1.000 32.12851 93 TYR B CA 1
ATOM 1597 C C . TYR B 1 93 ? 8.96673 -0.88323 -21.61749 1.000 31.74133 93 TYR B C 1
ATOM 1598 O O . TYR B 1 93 ? 8.27307 0.13239 -21.48118 1.000 31.27775 93 TYR B O 1
ATOM 1607 N N . TYR B 1 94 ? 10.29777 -0.85746 -21.65502 1.000 27.56008 94 TYR B N 1
ATOM 1608 C CA . TYR B 1 94 ? 11.04745 0.36232 -21.40847 1.000 28.19163 94 TYR B CA 1
ATOM 1609 C C . TYR B 1 94 ? 12.12279 0.54243 -22.46328 1.000 33.91498 94 TYR B C 1
ATOM 1610 O O . TYR B 1 94 ? 12.81515 -0.41118 -22.83246 1.000 32.92901 94 TYR B O 1
ATOM 1619 N N . ASP B 1 95 ? 12.27185 1.77183 -22.94334 1.000 26.24495 95 ASP B N 1
ATOM 1620 C CA . ASP B 1 95 ? 13.42295 2.13855 -23.74996 1.000 31.50702 95 ASP B CA 1
ATOM 1621 C C . ASP B 1 95 ? 14.47675 2.74320 -22.83558 1.000 27.03372 95 ASP B C 1
ATOM 1622 O O . ASP B 1 95 ? 14.18096 3.64560 -22.05158 1.000 30.60008 95 ASP B O 1
ATOM 1627 N N . VAL B 1 96 ? 15.69899 2.25186 -22.94207 1.000 26.00888 96 VAL B N 1
ATOM 1628 C CA . VAL B 1 96 ? 16.80012 2.81922 -22.17240 1.000 28.09487 96 VAL B CA 1
ATOM 1629 C C . VAL B 1 96 ? 17.29707 4.07353 -22.88149 1.000 33.14484 96 VAL B C 1
ATOM 1630 O O . VAL B 1 96 ? 17.74359 4.01683 -24.03359 1.000 31.08536 96 VAL B O 1
ATOM 1634 N N . LYS B 1 97 ? 17.24295 5.20299 -22.18288 1.000 25.41947 97 LYS B N 1
ATOM 1635 C CA . LYS B 1 97 ? 17.59027 6.50992 -22.73073 1.000 29.14490 97 LYS B CA 1
ATOM 1636 C C . LYS B 1 97 ? 18.92989 7.05586 -22.26964 1.000 35.98110 97 LYS B C 1
ATOM 1637 O O . LYS B 1 97 ? 19.58211 7.76185 -23.03446 1.000 37.30917 97 LYS B O 1
ATOM 1643 N N . VAL B 1 98 ? 19.35409 6.76478 -21.04116 1.000 27.84295 98 VAL B N 1
ATOM 1644 C CA . VAL B 1 98 ? 20.62875 7.22631 -20.50963 1.000 28.86614 98 VAL B CA 1
ATOM 1645 C C . VAL B 1 98 ? 21.23163 6.08224 -19.71025 1.000 31.25940 98 VAL B C 1
ATOM 1646 O O . VAL B 1 98 ? 20.50787 5.38932 -18.98672 1.000 27.13984 98 VAL B O 1
ATOM 1650 N N . VAL B 1 99 ? 22.54148 5.87746 -19.84695 1.000 26.70804 99 VAL B N 1
ATOM 1651 C CA . VAL B 1 99 ? 23.27263 4.93730 -18.99814 1.000 27.27237 99 VAL B CA 1
ATOM 1652 C C . VAL B 1 99 ? 24.51422 5.62824 -18.46539 1.000 30.59320 99 VAL B C 1
ATOM 1653 O O . VAL B 1 99 ? 25.39628 6.01245 -19.24382 1.000 35.16339 99 VAL B O 1
ATOM 1657 N N . ARG B 1 100 ? 24.60115 5.76981 -17.14865 1.000 24.58798 100 ARG B N 1
ATOM 1658 C CA . ARG B 1 100 ? 25.76735 6.37550 -16.50562 1.000 28.61827 100 ARG B CA 1
ATOM 1659 C C . ARG B 1 100 ? 26.45891 5.33473 -15.63395 1.000 32.50107 100 ARG B C 1
ATOM 1660 O O . ARG B 1 100 ? 25.91480 4.92243 -14.60280 1.000 30.26746 100 ARG B O 1
ATOM 1668 N N . MET B 1 101 ? 27.64051 4.89748 -16.06054 1.000 30.32009 101 MET B N 1
ATOM 1669 C CA . MET B 1 101 ? 28.44006 3.86594 -15.41104 1.000 35.70048 101 MET B CA 1
ATOM 1670 C C . MET B 1 101 ? 29.31304 4.48905 -14.32513 1.000 31.12774 101 MET B C 1
ATOM 1671 O O . MET B 1 101 ? 29.48453 5.71824 -14.28278 1.000 33.63332 101 MET B O 1
ATOM 1676 N N . PRO B 1 102 ? 29.83673 3.67970 -13.39463 1.000 34.59191 102 PRO B N 1
ATOM 1677 C CA . PRO B 1 102 ? 30.71929 4.23035 -12.35733 1.000 31.17330 102 PRO B CA 1
ATOM 1678 C C . PRO B 1 102 ? 31.92386 4.92069 -12.98140 1.000 35.55687 102 PRO B C 1
ATOM 1679 O O . PRO B 1 102 ? 32.42359 4.50994 -14.03326 1.000 40.35012 102 PRO B O 1
ATOM 1683 N N . MET B 1 103 ? 32.36177 6.00576 -12.33883 1.000 36.64656 103 MET B N 1
ATOM 1684 C CA . MET B 1 103 ? 33.55532 6.74495 -12.73204 1.000 44.26026 103 MET B CA 1
ATOM 1685 C C . MET B 1 103 ? 34.43386 6.95726 -11.51055 1.000 52.97197 103 MET B C 1
ATOM 1686 O O . MET B 1 103 ? 33.93563 7.10242 -10.39061 1.000 53.31234 103 MET B O 1
ATOM 1691 N N . ALA B 1 104 ? 35.74271 7.00580 -11.73462 1.000 56.31781 104 ALA B N 1
ATOM 1692 C CA . ALA B 1 104 ? 36.65260 7.38207 -10.66201 1.000 61.93978 104 ALA B CA 1
ATOM 1693 C C . ALA B 1 104 ? 36.41582 8.83692 -10.27104 1.000 64.92221 104 ALA B C 1
ATOM 1694 O O . ALA B 1 104 ? 36.19679 9.69697 -11.12986 1.000 69.68171 104 ALA B O 1
ATOM 1696 N N . ALA B 1 105 ? 36.44270 9.11217 -8.96223 1.000 71.78872 105 ALA B N 1
ATOM 1697 C CA . ALA B 1 105 ? 36.22413 10.47578 -8.48568 1.000 71.53884 105 ALA B CA 1
ATOM 1698 C C . ALA B 1 105 ? 37.37823 11.41564 -8.81626 1.000 82.14655 105 ALA B C 1
ATOM 1699 O O . ALA B 1 105 ? 37.24757 12.62597 -8.59797 1.000 80.37093 105 ALA B O 1
ATOM 1701 N N . ALA B 1 106 ? 38.49189 10.89614 -9.32761 1.000 86.43306 106 ALA B N 1
ATOM 1702 C CA . ALA B 1 106 ? 39.60103 11.72773 -9.78335 1.000 91.19494 106 ALA B CA 1
ATOM 1703 C C . ALA B 1 106 ? 39.39622 12.12427 -11.24019 1.000 91.71285 106 ALA B C 1
ATOM 1704 O O . ALA B 1 106 ? 39.29366 11.26393 -12.11661 1.000 88.82403 106 ALA B O 1
#